Protein AF-A0A349AXK5-F1 (afdb_monomer)

Structure (mmCIF, N/CA/C/O backbone):
data_AF-A0A349AXK5-F1
#
_entry.id   AF-A0A349AXK5-F1
#
loop_
_atom_site.group_PDB
_atom_site.id
_atom_site.type_symbol
_atom_site.label_atom_id
_atom_site.label_alt_id
_atom_site.label_comp_id
_atom_site.label_asym_id
_atom_site.label_entity_id
_atom_site.label_seq_id
_atom_site.pdbx_PDB_ins_code
_atom_site.Cartn_x
_atom_site.Cartn_y
_atom_site.Cartn_z
_atom_site.occupancy
_atom_site.B_iso_or_equiv
_atom_site.auth_seq_id
_atom_site.auth_comp_id
_atom_site.auth_asym_id
_atom_site.auth_atom_id
_atom_site.pdbx_PDB_model_num
ATOM 1 N N . MET A 1 1 ? 38.525 -10.096 -34.500 1.00 36.25 1 MET A N 1
ATOM 2 C CA . MET A 1 1 ? 39.051 -8.732 -34.732 1.00 36.25 1 MET A CA 1
ATOM 3 C C . MET A 1 1 ? 37.969 -7.744 -34.327 1.00 36.25 1 MET A C 1
ATOM 5 O O . MET A 1 1 ? 36.835 -7.981 -34.727 1.00 36.25 1 MET A O 1
ATOM 9 N N . PRO A 1 2 ? 38.257 -6.697 -33.537 1.00 45.56 2 PRO A N 1
ATOM 10 C CA . PRO A 1 2 ? 37.283 -5.644 -33.272 1.00 45.56 2 PRO A CA 1
ATOM 11 C C . PRO A 1 2 ? 36.997 -4.907 -34.585 1.00 45.56 2 PRO A C 1
ATOM 13 O O . PRO A 1 2 ? 37.889 -4.293 -35.168 1.00 45.56 2 PRO A O 1
ATOM 16 N N . THR A 1 3 ? 35.776 -5.008 -35.096 1.00 51.16 3 THR A N 1
ATOM 17 C CA . THR A 1 3 ? 35.315 -4.184 -36.216 1.00 51.16 3 THR A CA 1
ATOM 18 C C . THR A 1 3 ? 35.180 -2.746 -35.730 1.00 51.16 3 THR A C 1
ATOM 20 O O . THR A 1 3 ? 34.300 -2.446 -34.927 1.00 51.16 3 THR A O 1
ATOM 23 N N . HIS A 1 4 ? 36.056 -1.854 -36.198 1.00 53.59 4 HIS A N 1
ATOM 24 C CA . HIS A 1 4 ? 35.911 -0.418 -35.972 1.00 53.59 4 HIS A CA 1
ATOM 25 C C . HIS A 1 4 ? 34.653 0.076 -36.692 1.00 53.59 4 HIS A C 1
ATOM 27 O O . HIS A 1 4 ? 34.613 0.147 -37.919 1.00 53.59 4 HIS A O 1
ATOM 33 N N . VAL A 1 5 ? 33.615 0.404 -35.924 1.00 65.75 5 VAL A N 1
ATOM 34 C CA . VAL A 1 5 ? 32.389 1.010 -36.446 1.00 65.75 5 VAL A CA 1
ATOM 35 C C . VAL A 1 5 ? 32.515 2.523 -36.304 1.00 65.75 5 VAL A C 1
ATOM 37 O O . VAL A 1 5 ? 32.637 3.037 -35.193 1.00 65.75 5 VAL A O 1
ATOM 40 N N . SER A 1 6 ? 32.506 3.250 -37.422 1.00 73.56 6 SER A N 1
ATOM 41 C CA . SER A 1 6 ? 32.445 4.711 -37.392 1.00 73.56 6 SER A CA 1
ATOM 42 C C . SER A 1 6 ? 31.050 5.168 -36.955 1.00 73.56 6 SER A C 1
ATOM 44 O O . SER A 1 6 ? 30.033 4.699 -37.473 1.00 73.56 6 SER A O 1
ATOM 46 N N . ILE A 1 7 ? 30.996 6.081 -35.981 1.00 76.12 7 ILE A N 1
ATOM 47 C CA . ILE A 1 7 ? 29.738 6.636 -35.467 1.00 76.12 7 ILE A CA 1
ATOM 48 C C . ILE A 1 7 ? 29.190 7.632 -36.495 1.00 76.12 7 ILE A C 1
ATOM 50 O O . ILE A 1 7 ? 29.733 8.724 -36.695 1.00 76.12 7 ILE A O 1
ATOM 54 N N . GLN A 1 8 ? 28.108 7.247 -37.166 1.00 78.25 8 GLN A N 1
ATOM 55 C CA . GLN A 1 8 ? 27.435 8.074 -38.162 1.00 78.25 8 GLN A CA 1
ATOM 56 C C . GLN A 1 8 ? 26.359 8.962 -37.514 1.00 78.25 8 GLN A C 1
ATOM 58 O O . GLN A 1 8 ? 25.739 8.562 -36.524 1.00 78.25 8 GLN A O 1
ATOM 63 N N . PRO A 1 9 ? 26.109 10.168 -38.061 1.00 71.94 9 PRO A N 1
ATOM 64 C CA . PRO A 1 9 ? 24.951 10.973 -37.678 1.00 71.94 9 PRO A CA 1
ATOM 65 C C . PRO A 1 9 ? 23.639 10.194 -37.872 1.00 71.94 9 PRO A C 1
ATOM 67 O O . PRO A 1 9 ? 23.511 9.425 -38.821 1.00 71.94 9 PRO A O 1
ATOM 70 N N . GLY A 1 10 ? 22.655 10.407 -36.994 1.00 75.94 10 GLY A N 1
ATOM 71 C CA . GLY A 1 10 ? 21.320 9.810 -37.141 1.00 75.94 10 GLY A CA 1
ATOM 72 C C . GLY A 1 10 ? 21.185 8.335 -36.733 1.00 75.94 10 GLY A C 1
ATOM 73 O O . GLY A 1 10 ? 20.114 7.766 -36.924 1.00 75.94 10 GLY A O 1
ATOM 74 N N . ARG A 1 11 ? 22.219 7.709 -36.149 1.00 82.81 11 ARG A N 1
ATOM 75 C CA . ARG A 1 11 ? 22.163 6.318 -35.668 1.00 82.81 11 ARG A CA 1
ATOM 76 C C . ARG A 1 11 ? 22.589 6.193 -34.204 1.00 82.81 11 ARG A C 1
ATOM 78 O O . ARG A 1 11 ? 23.523 6.858 -33.763 1.00 82.81 11 ARG A O 1
ATOM 85 N N . LEU A 1 12 ? 21.898 5.318 -33.472 1.00 85.12 12 LEU A N 1
ATOM 86 C CA . LEU A 1 12 ? 22.282 4.866 -32.135 1.00 85.12 12 LEU A CA 1
ATOM 87 C C . LEU A 1 12 ? 23.157 3.622 -32.236 1.00 85.12 12 LEU A C 1
ATOM 89 O O . LEU A 1 12 ? 22.823 2.677 -32.956 1.00 85.12 12 LEU A O 1
ATOM 93 N N . TYR A 1 13 ? 24.247 3.613 -31.480 1.00 87.56 13 TYR A N 1
ATOM 94 C CA . TYR A 1 13 ? 25.173 2.491 -31.409 1.00 87.56 13 TYR A CA 1
ATOM 95 C C . TYR A 1 13 ? 25.147 1.902 -29.997 1.00 87.56 13 TYR A C 1
ATOM 97 O O . TYR A 1 13 ? 25.678 2.542 -29.085 1.00 87.56 13 TYR A O 1
ATOM 105 N N . PRO A 1 14 ? 24.531 0.722 -29.785 1.00 88.31 14 PRO A N 1
ATOM 106 C CA . PRO A 1 14 ? 24.549 0.077 -28.478 1.00 88.31 14 PRO A CA 1
ATOM 107 C C . PRO A 1 14 ? 25.989 -0.258 -28.095 1.00 88.31 14 PRO A C 1
ATOM 109 O O . PRO A 1 14 ? 26.762 -0.767 -28.910 1.00 88.31 14 PRO A O 1
ATOM 112 N N . GLN A 1 15 ? 26.360 0.062 -26.862 1.00 88.81 15 GLN A N 1
ATOM 113 C CA . GLN A 1 15 ? 27.626 -0.374 -26.294 1.00 88.81 15 GLN A CA 1
ATOM 114 C C . GLN A 1 15 ? 27.539 -1.855 -25.902 1.00 88.81 15 GLN A C 1
ATOM 116 O O . GLN A 1 15 ? 26.490 -2.303 -25.445 1.00 88.81 15 GLN A O 1
ATOM 121 N N . PRO A 1 16 ? 28.626 -2.628 -26.066 1.00 77.56 16 PRO A N 1
ATOM 122 C CA . PRO A 1 16 ? 28.610 -4.076 -25.849 1.00 77.56 16 PRO A CA 1
ATOM 123 C C . PRO A 1 16 ? 28.378 -4.484 -24.385 1.00 77.56 16 PRO A C 1
ATOM 125 O O . PRO A 1 16 ? 28.031 -5.629 -24.123 1.00 77.56 16 PRO A O 1
ATOM 128 N N . GLY A 1 17 ? 28.579 -3.570 -23.432 1.00 79.62 17 GLY A N 1
ATOM 129 C CA . GLY A 1 17 ? 28.236 -3.792 -22.033 1.00 79.62 17 GLY A CA 1
ATOM 130 C C . GLY A 1 17 ? 26.813 -3.330 -21.737 1.00 79.62 17 GLY A C 1
ATOM 131 O O . GLY A 1 17 ? 26.525 -2.137 -21.840 1.00 79.62 17 GLY A O 1
ATOM 132 N N . TYR A 1 18 ? 25.959 -4.257 -21.315 1.00 86.62 18 TYR A N 1
ATOM 133 C CA . TYR A 1 18 ? 24.711 -3.951 -20.623 1.00 86.62 18 TYR A CA 1
ATOM 134 C C . TYR A 1 18 ? 24.580 -4.828 -19.383 1.00 86.62 18 TYR A C 1
ATOM 136 O O . TYR A 1 18 ? 25.172 -5.906 -19.301 1.00 86.62 18 TYR A O 1
ATOM 144 N N . SER A 1 19 ? 23.846 -4.340 -18.392 1.00 92.06 19 SER A N 1
ATOM 145 C CA . SER A 1 19 ? 23.541 -5.093 -17.179 1.00 92.06 19 SER A CA 1
ATOM 146 C C . SER A 1 19 ? 22.069 -5.464 -17.160 1.00 92.06 19 SER A C 1
ATOM 148 O O . SER A 1 19 ? 21.225 -4.690 -17.610 1.00 92.06 19 SER A O 1
ATOM 150 N N . VAL A 1 20 ? 21.771 -6.640 -16.615 1.00 94.56 20 VAL A N 1
ATOM 151 C CA . VAL A 1 20 ? 20.410 -7.095 -16.321 1.00 94.56 20 VAL A CA 1
ATOM 152 C C . VAL A 1 20 ? 20.371 -7.551 -14.876 1.00 94.56 20 VAL A C 1
ATOM 154 O O . VAL A 1 20 ? 21.297 -8.214 -14.404 1.00 94.56 20 VAL A O 1
ATOM 157 N N . GLN A 1 21 ? 19.316 -7.175 -14.169 1.00 95.25 21 GLN A N 1
ATOM 158 C CA . GLN A 1 21 ? 19.073 -7.560 -12.789 1.00 95.25 21 GLN A CA 1
ATOM 159 C C . GLN A 1 21 ? 17.616 -7.987 -12.639 1.00 95.25 21 GLN A C 1
ATOM 161 O O . GLN A 1 21 ? 16.727 -7.441 -13.291 1.00 95.25 21 GLN A O 1
ATOM 166 N N . VAL A 1 22 ? 17.389 -8.960 -11.761 1.00 94.88 22 VAL A N 1
ATOM 167 C CA . VAL A 1 22 ? 16.053 -9.375 -11.334 1.00 94.88 22 VAL A CA 1
ATOM 168 C C . VAL A 1 22 ? 15.999 -9.211 -9.825 1.00 94.88 22 VAL A C 1
ATOM 170 O O . VAL A 1 22 ? 16.882 -9.712 -9.125 1.00 94.88 22 VAL A O 1
ATOM 173 N N . ASP A 1 23 ? 15.020 -8.462 -9.323 1.00 93.88 23 ASP A N 1
ATOM 174 C CA . ASP A 1 23 ? 14.836 -8.305 -7.883 1.00 93.88 23 ASP A CA 1
ATOM 175 C C . ASP A 1 23 ? 14.062 -9.482 -7.266 1.00 93.88 23 ASP A C 1
ATOM 177 O O . ASP A 1 23 ? 13.563 -10.375 -7.954 1.00 93.88 23 ASP A O 1
ATOM 181 N N . LYS A 1 24 ? 13.964 -9.482 -5.934 1.00 92.31 24 LYS A N 1
ATOM 182 C CA . LYS A 1 24 ? 13.265 -10.525 -5.168 1.00 92.31 24 LYS A CA 1
ATOM 183 C C . LYS A 1 24 ? 11.767 -10.643 -5.487 1.00 92.31 24 LYS A C 1
ATOM 185 O O . LYS A 1 24 ? 11.194 -11.682 -5.200 1.00 92.31 24 LYS A O 1
ATOM 190 N N . GLU A 1 25 ? 11.149 -9.602 -6.048 1.00 92.69 25 GLU A N 1
ATOM 191 C CA . GLU A 1 25 ? 9.728 -9.576 -6.423 1.00 92.69 25 GLU A CA 1
ATOM 192 C C . GLU A 1 25 ? 9.521 -9.984 -7.892 1.00 92.69 25 GLU A C 1
ATOM 194 O O . GLU A 1 25 ? 8.389 -10.084 -8.360 1.00 92.69 25 GLU A O 1
ATOM 199 N N . GLY A 1 26 ? 10.603 -10.248 -8.636 1.00 91.75 26 GLY A N 1
ATOM 200 C CA . GLY A 1 26 ? 10.562 -10.613 -10.050 1.00 91.75 26 GLY A CA 1
ATOM 201 C C . GLY A 1 26 ? 10.562 -9.426 -11.014 1.00 91.75 26 GLY A C 1
ATOM 202 O O . GLY A 1 26 ? 10.299 -9.616 -12.204 1.00 91.75 26 GLY A O 1
ATOM 203 N N . LYS A 1 27 ? 10.866 -8.207 -10.551 1.00 95.62 27 LYS A N 1
ATOM 204 C CA . LYS A 1 27 ? 11.070 -7.061 -11.441 1.00 95.62 27 LYS A CA 1
ATOM 205 C C . LYS A 1 27 ? 12.391 -7.213 -12.176 1.00 95.62 27 LYS A C 1
ATOM 207 O O . LYS A 1 27 ? 13.445 -7.339 -11.556 1.00 95.62 27 LYS A O 1
ATOM 212 N N . TRP A 1 28 ? 12.335 -7.101 -13.493 1.00 96.50 28 TRP A N 1
ATOM 213 C CA . TRP A 1 28 ? 13.507 -7.038 -14.348 1.00 96.50 28 TRP A CA 1
ATOM 214 C C . TRP A 1 28 ? 13.901 -5.589 -14.581 1.00 96.50 28 TRP A C 1
ATOM 216 O O . TRP A 1 28 ? 13.073 -4.771 -14.992 1.00 96.50 28 TRP A O 1
ATOM 226 N N . THR A 1 29 ? 15.174 -5.281 -14.371 1.00 96.88 29 THR A N 1
ATOM 227 C CA . THR A 1 29 ? 15.781 -4.015 -14.770 1.00 96.88 29 THR A CA 1
ATOM 228 C C . THR A 1 29 ? 16.972 -4.274 -15.679 1.00 96.88 29 THR A C 1
ATOM 230 O O . THR A 1 29 ? 17.696 -5.255 -15.518 1.00 96.88 29 THR A O 1
ATOM 233 N N . ALA A 1 30 ? 17.173 -3.403 -16.664 1.00 96.12 30 ALA A N 1
ATOM 234 C CA . ALA A 1 30 ? 18.362 -3.450 -17.503 1.00 96.12 30 ALA A CA 1
ATOM 235 C C . ALA A 1 30 ? 18.898 -2.046 -17.765 1.00 96.12 30 ALA A C 1
ATOM 237 O O . ALA A 1 30 ? 18.122 -1.104 -17.926 1.00 96.12 30 ALA A O 1
ATOM 238 N N . THR A 1 31 ? 20.216 -1.905 -17.849 1.00 96.00 31 THR A N 1
ATOM 239 C CA . THR A 1 31 ? 20.858 -0.640 -18.216 1.00 96.00 31 THR A CA 1
ATOM 240 C C . THR A 1 31 ? 21.674 -0.846 -19.479 1.00 96.00 31 THR A C 1
ATOM 242 O O . THR A 1 31 ? 22.632 -1.617 -19.490 1.00 96.00 31 THR A O 1
ATOM 245 N N . GLN A 1 32 ? 21.304 -0.123 -20.535 1.00 94.44 32 GLN A N 1
ATOM 246 C CA . GLN A 1 32 ? 22.002 -0.127 -21.818 1.00 94.44 32 GLN A CA 1
ATOM 247 C C . GLN A 1 32 ? 22.469 1.288 -22.142 1.00 94.44 32 GLN A C 1
ATOM 249 O O . GLN A 1 32 ? 21.687 2.242 -22.104 1.00 94.44 32 GLN A O 1
ATOM 254 N N . VAL A 1 33 ? 23.739 1.407 -22.516 1.00 93.44 33 VAL A N 1
ATOM 255 C CA . VAL A 1 33 ? 24.320 2.661 -22.999 1.00 93.44 33 VAL A CA 1
ATOM 256 C C . VAL A 1 33 ? 24.359 2.645 -24.522 1.00 93.44 33 VAL A C 1
ATOM 258 O O . VAL A 1 33 ? 24.734 1.641 -25.133 1.00 93.44 33 VAL A O 1
ATOM 261 N N . PHE A 1 34 ? 23.982 3.760 -25.136 1.00 92.25 34 PHE A N 1
ATOM 262 C CA . PHE A 1 34 ? 24.094 4.001 -26.568 1.00 92.25 34 PHE A CA 1
ATOM 263 C C . PHE A 1 34 ? 25.001 5.198 -26.828 1.00 92.25 34 PHE A C 1
ATOM 265 O O . PHE A 1 34 ? 24.942 6.195 -26.112 1.00 92.25 34 PHE A O 1
ATOM 272 N N . LEU A 1 35 ? 25.793 5.129 -27.894 1.00 91.25 35 LEU A N 1
ATOM 273 C CA . LEU A 1 35 ? 26.547 6.266 -28.411 1.00 91.25 35 LEU A CA 1
ATOM 274 C C . LEU A 1 35 ? 25.867 6.838 -29.650 1.00 91.25 35 LEU A C 1
ATOM 276 O O . LEU A 1 35 ? 25.371 6.102 -30.506 1.00 91.25 35 LEU A O 1
ATOM 280 N N . CYS A 1 36 ? 25.882 8.159 -29.762 1.00 90.56 36 CYS A N 1
ATOM 281 C CA . CYS A 1 36 ? 25.492 8.876 -30.969 1.00 90.56 36 CYS A CA 1
ATOM 282 C C . CYS A 1 36 ? 26.236 10.213 -31.060 1.00 90.56 36 CYS A C 1
ATOM 284 O O . CYS A 1 36 ? 26.983 10.593 -30.157 1.00 90.56 36 CYS A O 1
ATOM 286 N N . ARG A 1 37 ? 26.033 10.9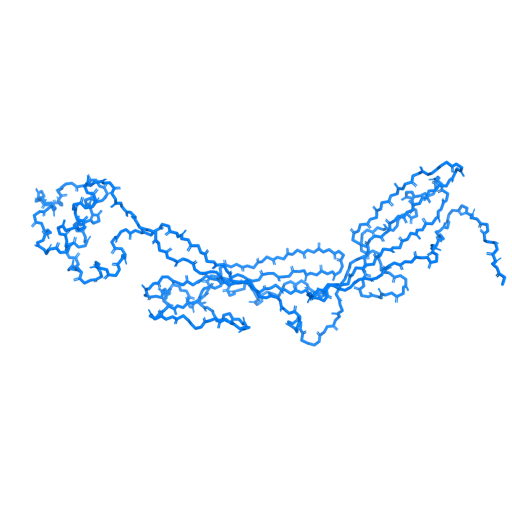46 -32.158 1.00 89.19 37 ARG A N 1
ATOM 287 C CA . ARG A 1 37 ? 26.514 12.327 -32.257 1.00 89.19 37 ARG A CA 1
ATOM 288 C C . ARG A 1 37 ? 25.680 13.271 -31.403 1.00 89.19 37 ARG A C 1
ATOM 290 O O . ARG A 1 37 ? 24.454 13.156 -31.365 1.00 89.19 37 ARG A O 1
ATOM 297 N N . ARG A 1 38 ? 26.341 14.276 -30.826 1.00 88.31 38 ARG A N 1
ATOM 298 C CA . ARG A 1 38 ? 25.742 15.307 -29.967 1.00 88.31 38 ARG A CA 1
ATOM 299 C C . ARG A 1 38 ? 24.484 15.931 -30.576 1.00 88.31 38 ARG A C 1
ATOM 301 O O . ARG A 1 38 ? 23.446 15.970 -29.922 1.00 88.31 38 ARG A O 1
ATOM 308 N N . ASN A 1 39 ? 24.549 16.340 -31.842 1.00 87.38 39 ASN A N 1
ATOM 309 C CA . ASN A 1 39 ? 23.440 17.024 -32.524 1.00 87.38 39 ASN A CA 1
ATOM 310 C C . ASN A 1 39 ? 22.217 16.128 -32.786 1.00 87.38 39 ASN A C 1
ATOM 312 O O . ASN A 1 39 ? 21.128 16.638 -33.029 1.00 87.38 39 ASN A O 1
ATOM 316 N N . SER A 1 40 ? 22.377 14.803 -32.735 1.00 87.94 40 SER A N 1
ATOM 317 C CA . SER A 1 40 ? 21.286 13.844 -32.943 1.00 87.94 40 SER A CA 1
ATOM 318 C C . SER A 1 40 ? 20.735 13.277 -31.632 1.00 87.94 40 SER A C 1
ATOM 320 O O . SER A 1 40 ? 19.721 12.584 -31.658 1.00 87.94 40 SER A O 1
ATOM 322 N N . ALA A 1 41 ? 21.368 13.563 -30.490 1.00 87.50 41 ALA A N 1
ATOM 323 C CA . ALA A 1 41 ? 21.107 12.855 -29.241 1.00 87.50 41 ALA A CA 1
ATOM 324 C C . ALA A 1 41 ? 19.654 12.983 -28.765 1.00 87.50 41 ALA A C 1
ATOM 326 O O . ALA A 1 41 ? 19.012 11.979 -28.483 1.00 87.50 41 ALA A O 1
ATOM 327 N N . VAL A 1 42 ? 19.095 14.196 -28.759 1.00 88.00 42 VAL A N 1
ATOM 328 C CA . VAL A 1 42 ? 17.712 14.443 -28.303 1.00 88.00 42 VAL A CA 1
ATOM 329 C C . VAL A 1 42 ? 16.669 13.802 -29.228 1.00 88.00 42 VAL A C 1
ATOM 331 O O . VAL A 1 42 ? 15.612 13.373 -28.765 1.00 88.00 42 VAL A O 1
ATOM 334 N N . GLN A 1 43 ? 16.956 13.731 -30.530 1.00 89.50 43 GLN A N 1
ATOM 335 C CA . GLN A 1 43 ? 16.060 13.124 -31.517 1.00 89.50 43 GLN A CA 1
ATOM 336 C C . GLN A 1 43 ? 16.086 11.596 -31.436 1.00 89.50 43 GLN A C 1
ATOM 338 O O . GLN A 1 43 ? 15.047 10.956 -31.572 1.00 89.50 43 GLN A O 1
ATOM 343 N N . LEU A 1 44 ? 17.272 11.026 -31.225 1.00 90.44 44 LEU A N 1
ATOM 344 C CA . LEU A 1 44 ? 17.488 9.584 -31.190 1.00 90.44 44 LEU A CA 1
ATOM 345 C C . LEU A 1 44 ? 17.218 8.961 -29.820 1.00 90.44 44 LEU A C 1
ATOM 347 O O . LEU A 1 44 ? 17.094 7.746 -29.733 1.00 90.44 44 LEU A O 1
ATOM 351 N N . MET A 1 45 ? 17.137 9.765 -28.761 1.00 92.88 45 MET A N 1
ATOM 352 C CA . MET A 1 45 ? 16.891 9.309 -27.397 1.00 92.88 45 MET A CA 1
ATOM 353 C C . MET A 1 45 ? 15.623 8.444 -27.313 1.00 92.88 45 MET A C 1
ATOM 355 O O . MET A 1 45 ? 14.525 8.961 -27.558 1.00 92.88 45 MET A O 1
ATOM 359 N N . PRO A 1 46 ? 15.748 7.153 -26.936 1.00 94.00 46 PRO A N 1
ATOM 360 C CA . PRO A 1 46 ? 14.596 6.300 -26.694 1.00 94.00 46 PRO A CA 1
ATOM 361 C C . PRO A 1 46 ? 13.664 6.950 -25.674 1.00 94.00 46 PRO A C 1
ATOM 363 O O . PRO A 1 46 ? 14.101 7.487 -24.656 1.00 94.00 46 PRO A O 1
ATOM 366 N N . ARG A 1 47 ? 12.367 6.954 -25.973 1.00 94.06 47 ARG A N 1
ATOM 367 C CA . ARG A 1 47 ? 11.359 7.540 -25.084 1.00 94.06 47 ARG A CA 1
ATOM 368 C C . ARG A 1 47 ? 10.884 6.499 -24.073 1.00 94.06 47 ARG A C 1
ATOM 370 O O . ARG A 1 47 ? 10.911 5.308 -24.404 1.00 94.06 47 ARG A O 1
ATOM 377 N N . PRO A 1 48 ? 10.409 6.918 -22.885 1.00 94.88 48 PRO A N 1
ATOM 378 C CA . PRO A 1 48 ? 9.722 6.013 -21.974 1.00 94.88 48 PRO A CA 1
ATOM 379 C C . PRO A 1 48 ? 8.658 5.185 -22.710 1.00 94.88 48 PRO A C 1
ATOM 381 O O . PRO A 1 48 ? 7.910 5.719 -23.528 1.00 94.88 48 PRO A O 1
ATOM 384 N N . GLY A 1 49 ? 8.652 3.873 -22.476 1.00 93.12 49 GLY A N 1
ATOM 385 C CA . GLY A 1 49 ? 7.809 2.905 -23.186 1.00 93.12 49 GLY A CA 1
ATOM 386 C C . GLY A 1 49 ? 8.454 2.227 -24.404 1.00 93.12 49 GLY A C 1
ATOM 387 O O . GLY A 1 49 ? 7.918 1.226 -24.881 1.00 93.12 49 GLY A O 1
ATOM 388 N N . THR A 1 50 ? 9.617 2.688 -24.882 1.00 95.44 50 THR A N 1
ATOM 389 C CA . THR A 1 50 ? 10.353 2.006 -25.968 1.00 95.44 50 THR A CA 1
ATOM 390 C C . THR A 1 50 ? 10.801 0.613 -25.512 1.00 95.44 50 THR A C 1
ATOM 392 O O . THR A 1 50 ? 11.398 0.477 -24.447 1.00 95.44 50 THR A O 1
ATOM 395 N N . ILE A 1 51 ? 10.513 -0.426 -26.297 1.00 95.19 51 ILE A N 1
ATOM 396 C CA . ILE A 1 51 ? 10.813 -1.827 -25.949 1.00 95.19 51 ILE A CA 1
ATOM 397 C C . ILE A 1 51 ? 12.320 -2.098 -26.057 1.00 95.19 51 ILE A C 1
ATOM 399 O O . ILE A 1 51 ? 12.980 -1.576 -26.958 1.00 95.19 51 ILE A O 1
ATOM 403 N N . HIS A 1 52 ? 12.868 -2.916 -25.151 1.00 93.38 52 HIS A N 1
ATOM 404 C CA . HIS A 1 52 ? 14.270 -3.329 -25.235 1.00 93.38 52 HIS A CA 1
ATOM 405 C C . HIS A 1 52 ? 14.525 -4.199 -26.480 1.00 93.38 52 HIS A C 1
ATOM 407 O O . HIS A 1 52 ? 13.739 -5.113 -26.736 1.00 93.38 52 HIS A O 1
ATOM 413 N N . PRO A 1 53 ? 15.628 -3.987 -27.226 1.00 88.94 53 PRO A N 1
ATOM 414 C CA . PRO A 1 53 ? 15.897 -4.707 -28.475 1.00 88.94 53 PRO A CA 1
ATOM 415 C C . PRO A 1 53 ? 15.941 -6.236 -28.343 1.00 88.94 53 PRO A C 1
ATOM 417 O O . PRO A 1 53 ? 15.564 -6.937 -29.277 1.00 88.94 53 PRO A O 1
ATOM 420 N N . GLU A 1 54 ? 16.389 -6.745 -27.191 1.00 89.75 54 GLU A N 1
ATOM 421 C CA . GLU A 1 54 ? 16.559 -8.187 -26.941 1.00 89.75 54 GLU A CA 1
ATOM 422 C C . GLU A 1 54 ? 15.531 -8.768 -25.954 1.00 89.75 54 GLU A C 1
ATOM 424 O O . GLU A 1 54 ? 15.323 -9.975 -25.922 1.00 89.75 54 GLU A O 1
ATOM 429 N N . ILE A 1 55 ? 14.869 -7.927 -25.146 1.00 92.12 55 ILE A N 1
ATOM 430 C CA . ILE A 1 55 ? 14.023 -8.371 -24.024 1.00 92.12 55 ILE A CA 1
ATOM 431 C C . ILE A 1 55 ? 12.638 -7.733 -24.178 1.00 92.12 55 ILE A C 1
ATOM 433 O O . ILE A 1 55 ? 12.370 -6.637 -23.694 1.00 92.12 55 ILE A O 1
ATOM 437 N N . GLY A 1 56 ? 11.732 -8.416 -24.879 1.00 93.62 56 GLY A N 1
ATOM 438 C CA . GLY A 1 56 ? 10.459 -7.827 -25.328 1.00 93.62 56 GLY A CA 1
ATOM 439 C C . GLY A 1 56 ? 9.485 -7.393 -24.218 1.00 93.62 56 GLY A C 1
ATOM 440 O O . GLY A 1 56 ? 8.583 -6.581 -24.461 1.00 93.62 56 GLY A O 1
ATOM 441 N N . PHE A 1 57 ? 9.654 -7.911 -22.998 1.00 94.25 57 PHE A N 1
ATOM 442 C CA . PHE A 1 57 ? 8.783 -7.615 -21.856 1.00 94.25 57 PHE A CA 1
ATOM 443 C C . PHE A 1 57 ? 9.268 -6.449 -20.978 1.00 94.25 57 PHE A C 1
ATOM 445 O O . PHE A 1 57 ? 8.505 -5.988 -20.130 1.00 94.25 57 PHE A O 1
ATOM 452 N N . ILE A 1 58 ? 10.473 -5.909 -21.205 1.00 96.19 58 ILE A N 1
ATOM 453 C CA . ILE A 1 58 ? 10.940 -4.683 -20.539 1.00 96.19 58 ILE A CA 1
ATOM 454 C C . ILE A 1 58 ? 10.885 -3.491 -21.500 1.00 96.19 58 ILE A C 1
ATOM 456 O O . ILE A 1 58 ? 11.025 -3.626 -22.719 1.00 96.19 58 ILE A O 1
ATOM 460 N N . ALA A 1 59 ? 10.671 -2.302 -20.948 1.00 96.81 59 ALA A N 1
ATOM 461 C CA . ALA A 1 59 ? 10.647 -1.061 -21.710 1.00 96.81 59 ALA A CA 1
ATOM 462 C C . ALA A 1 59 ? 11.415 0.036 -20.979 1.00 96.81 59 ALA A C 1
ATOM 464 O O . ALA A 1 59 ? 11.578 -0.026 -19.762 1.00 96.81 59 ALA A O 1
ATOM 465 N N . VAL A 1 60 ? 11.871 1.042 -21.724 1.00 96.75 60 VAL A N 1
ATOM 466 C CA . VAL A 1 60 ? 12.531 2.226 -21.172 1.00 96.75 60 VAL A CA 1
ATOM 467 C C . VAL A 1 60 ? 11.627 2.841 -20.107 1.00 96.75 60 VAL A C 1
ATOM 469 O O . VAL A 1 60 ? 10.511 3.267 -20.402 1.00 96.75 60 VAL A O 1
ATOM 472 N N . ALA A 1 61 ? 12.117 2.887 -18.876 1.00 95.81 61 ALA A N 1
ATOM 473 C CA . ALA A 1 61 ? 11.514 3.623 -17.775 1.00 95.81 61 ALA A CA 1
ATOM 474 C C . ALA A 1 61 ? 12.079 5.043 -17.714 1.00 95.81 61 ALA A C 1
ATOM 476 O O . ALA A 1 61 ? 11.347 6.014 -17.539 1.00 95.81 61 ALA A O 1
ATOM 477 N N . GLN A 1 62 ? 13.389 5.160 -17.922 1.00 95.31 62 GLN A N 1
ATOM 478 C CA . GLN A 1 62 ? 14.102 6.423 -17.910 1.00 95.31 62 GLN A CA 1
ATOM 479 C C . GLN A 1 62 ? 15.217 6.391 -18.946 1.00 95.31 62 GLN A C 1
ATOM 481 O O . GLN A 1 62 ? 15.920 5.393 -19.094 1.00 95.31 62 GLN A O 1
ATOM 486 N N . SER A 1 63 ? 15.415 7.517 -19.617 1.00 95.25 63 SER A N 1
ATOM 487 C CA . SER A 1 63 ? 16.596 7.746 -20.435 1.00 95.25 63 SER A CA 1
ATOM 488 C C . SER A 1 63 ? 17.274 9.025 -19.974 1.00 95.25 63 SER A C 1
ATOM 490 O O . SER A 1 63 ? 16.606 10.008 -19.655 1.00 95.25 63 SER A O 1
ATOM 492 N N . THR A 1 64 ? 18.600 9.017 -19.983 1.00 94.38 64 THR A N 1
ATOM 493 C CA . THR A 1 64 ? 19.445 10.160 -19.639 1.00 94.38 64 THR A CA 1
ATOM 494 C C . THR A 1 64 ? 20.470 10.347 -20.744 1.00 94.38 64 THR A C 1
ATOM 496 O O . THR A 1 64 ? 20.989 9.366 -21.269 1.00 94.38 64 THR A O 1
ATOM 499 N N . VAL A 1 65 ? 20.760 11.596 -21.104 1.00 93.94 65 VAL A N 1
ATOM 500 C CA . VAL A 1 65 ? 21.798 11.935 -22.082 1.00 93.94 65 VAL A CA 1
ATOM 501 C C . VAL A 1 65 ? 22.926 12.697 -21.400 1.00 93.94 65 VAL A C 1
ATOM 503 O O . VAL A 1 65 ? 22.684 13.689 -20.718 1.00 93.94 65 VAL A O 1
ATOM 506 N N . ASN A 1 66 ? 24.156 12.247 -21.621 1.00 92.12 66 ASN A N 1
ATOM 507 C CA . ASN A 1 66 ? 25.376 12.913 -21.198 1.00 92.12 66 ASN A CA 1
ATOM 508 C C . ASN A 1 66 ? 26.149 13.357 -22.440 1.00 92.12 66 ASN A C 1
ATOM 510 O O . ASN A 1 66 ? 26.425 12.562 -23.338 1.00 92.12 66 ASN A O 1
ATOM 514 N N . PHE A 1 67 ? 26.502 14.637 -22.504 1.00 90.56 67 PHE A N 1
ATOM 515 C CA . PHE A 1 67 ? 27.288 15.179 -23.607 1.00 90.56 67 PHE A CA 1
ATOM 516 C C . PHE A 1 67 ? 28.771 15.117 -23.258 1.00 90.56 67 PHE A C 1
ATOM 518 O O . PHE A 1 67 ? 29.218 15.801 -22.340 1.00 90.56 67 PHE A O 1
ATOM 525 N N . THR A 1 68 ? 29.530 14.323 -24.004 1.00 85.56 68 THR A N 1
ATOM 526 C CA . THR A 1 68 ? 30.973 14.158 -23.808 1.00 85.56 68 THR A CA 1
ATOM 527 C C . THR A 1 68 ? 31.762 15.082 -24.738 1.00 85.56 68 THR A C 1
ATOM 529 O O . THR A 1 68 ? 31.210 15.700 -25.661 1.00 85.56 68 THR A O 1
ATOM 532 N N . GLU A 1 69 ? 33.054 15.259 -24.462 1.00 78.19 69 GLU A N 1
ATOM 533 C CA . GLU A 1 69 ? 33.961 15.987 -25.354 1.00 78.19 69 GLU A CA 1
ATOM 534 C C . GLU A 1 69 ? 34.131 15.227 -26.685 1.00 78.19 69 GLU A C 1
ATOM 536 O O . GLU A 1 69 ? 34.154 13.999 -26.707 1.00 78.19 6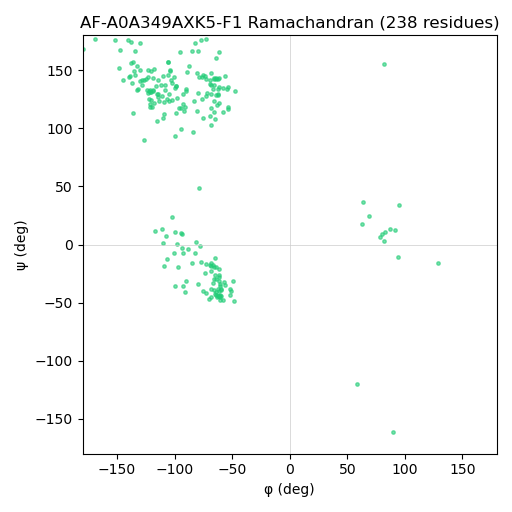9 GLU A O 1
ATOM 541 N N . GLY A 1 70 ? 34.229 15.950 -27.809 1.00 77.81 70 GLY A N 1
ATOM 542 C CA . GLY A 1 70 ? 34.451 15.343 -29.133 1.00 77.81 70 GLY A CA 1
ATOM 543 C C . GLY A 1 70 ? 33.206 15.065 -29.996 1.00 77.81 70 GLY A C 1
ATOM 544 O O . GLY A 1 70 ? 33.205 14.101 -30.751 1.00 77.81 70 GLY A O 1
ATOM 545 N N . ASP A 1 71 ? 32.161 15.905 -29.930 1.00 86.06 71 ASP A N 1
ATOM 546 C CA . ASP A 1 71 ? 30.918 15.801 -30.745 1.00 86.06 71 ASP A CA 1
ATOM 547 C C . ASP A 1 71 ? 30.089 14.515 -30.509 1.00 86.06 71 ASP A C 1
ATOM 549 O O . ASP A 1 71 ? 29.203 14.163 -31.293 1.00 86.06 71 ASP A O 1
ATOM 553 N N . LEU A 1 72 ? 30.327 13.824 -29.392 1.00 88.56 72 LEU A N 1
ATOM 554 C CA . LEU A 1 72 ? 29.600 12.621 -28.996 1.00 88.56 72 LEU A CA 1
ATOM 555 C C . LEU A 1 72 ? 28.624 12.889 -27.844 1.00 88.56 72 LEU A C 1
ATOM 557 O O . LEU A 1 72 ? 28.731 13.865 -27.094 1.00 88.56 72 LEU A O 1
ATOM 561 N N . ALA A 1 73 ? 27.626 12.018 -27.750 1.00 90.88 73 ALA A N 1
ATOM 562 C CA . ALA A 1 73 ? 26.697 11.941 -26.639 1.00 90.88 73 ALA A CA 1
ATOM 563 C C . ALA A 1 73 ? 26.462 10.478 -26.258 1.00 90.88 73 ALA A C 1
ATOM 565 O O . ALA A 1 73 ? 26.299 9.612 -27.125 1.00 90.88 73 ALA A O 1
ATOM 566 N N . GLU A 1 74 ? 26.409 10.237 -24.955 1.00 92.75 74 GLU A N 1
ATOM 567 C CA . GLU A 1 74 ? 26.083 8.952 -24.353 1.00 92.75 74 GLU A CA 1
ATOM 568 C C . GLU A 1 74 ? 24.640 8.994 -23.869 1.00 92.75 74 GLU A C 1
ATOM 570 O O . GLU A 1 74 ? 24.255 9.875 -23.102 1.00 92.75 74 GLU A O 1
ATOM 575 N N . ILE A 1 75 ? 23.826 8.055 -24.330 1.00 93.88 75 ILE A N 1
ATOM 576 C CA . ILE A 1 75 ? 22.441 7.910 -23.900 1.00 93.88 75 ILE A CA 1
ATOM 577 C C . ILE A 1 75 ? 22.355 6.649 -23.055 1.00 93.88 75 ILE A C 1
ATOM 579 O O . ILE A 1 75 ? 22.482 5.539 -23.568 1.00 93.88 75 ILE A O 1
ATOM 583 N N . THR A 1 76 ? 22.099 6.821 -21.767 1.00 94.56 76 THR A N 1
ATOM 584 C CA . THR A 1 76 ? 21.851 5.721 -20.838 1.00 94.56 76 THR A CA 1
ATOM 585 C C . THR A 1 76 ? 20.356 5.478 -20.766 1.00 94.56 76 THR A C 1
ATOM 587 O O . THR A 1 76 ? 19.596 6.377 -20.412 1.00 94.56 76 THR A O 1
ATOM 590 N N . CYS A 1 77 ? 19.926 4.269 -21.105 1.00 95.44 77 CYS A N 1
ATOM 591 C CA . CYS A 1 77 ? 18.541 3.839 -20.976 1.00 95.44 77 CYS A CA 1
ATOM 592 C C . CYS A 1 77 ? 18.428 2.826 -19.841 1.00 95.44 77 CYS A C 1
ATOM 594 O O . CYS A 1 77 ? 19.067 1.774 -19.879 1.00 95.44 77 CYS A O 1
ATOM 596 N N . ASN A 1 78 ? 17.584 3.149 -18.867 1.00 96.56 78 ASN A N 1
ATOM 597 C CA . ASN A 1 78 ? 17.155 2.252 -17.810 1.00 96.56 78 ASN A CA 1
ATOM 598 C C . ASN A 1 78 ? 15.816 1.649 -18.223 1.00 96.56 78 ASN A C 1
ATOM 600 O O . ASN A 1 78 ? 14.827 2.363 -18.414 1.00 96.56 78 ASN A O 1
ATOM 604 N N . TYR A 1 79 ? 15.802 0.337 -18.387 1.00 97.31 79 TYR A N 1
ATOM 605 C CA . TYR A 1 79 ? 14.632 -0.449 -18.727 1.00 97.31 79 TYR A CA 1
ATOM 606 C C . TYR A 1 79 ? 14.082 -1.099 -17.471 1.00 97.31 79 TYR A C 1
ATOM 608 O O . TYR A 1 79 ? 14.848 -1.544 -16.617 1.00 97.31 79 TYR A O 1
ATOM 616 N N . ALA A 1 80 ? 12.762 -1.199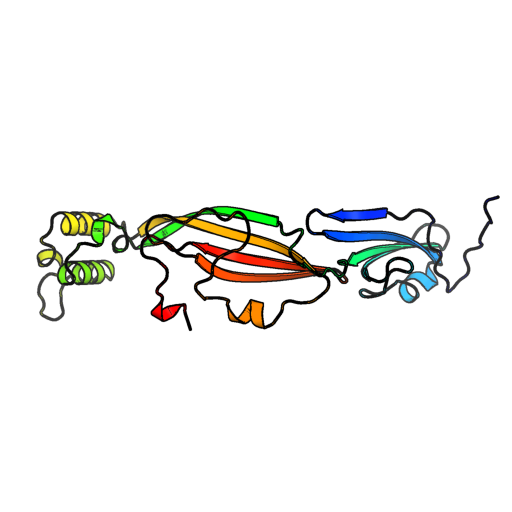 -17.401 1.00 97.50 80 ALA A N 1
ATOM 617 C CA . ALA A 1 80 ? 12.069 -1.943 -16.369 1.00 97.50 80 ALA A CA 1
ATOM 618 C C . ALA A 1 80 ? 10.889 -2.714 -16.969 1.00 97.50 80 ALA A C 1
ATOM 620 O O . ALA A 1 80 ? 10.214 -2.253 -17.901 1.00 97.50 80 ALA A O 1
ATOM 621 N N . GLY A 1 81 ? 10.645 -3.905 -16.441 1.00 96.94 81 GLY A N 1
ATOM 622 C CA . GLY A 1 81 ? 9.507 -4.732 -16.810 1.00 96.94 81 GLY A CA 1
ATOM 623 C C . GLY A 1 81 ? 9.327 -5.910 -15.870 1.00 96.94 81 GLY A C 1
ATOM 624 O O . GLY A 1 81 ? 10.117 -6.126 -14.954 1.00 96.94 81 GLY A O 1
ATOM 625 N N . ALA A 1 82 ? 8.269 -6.665 -16.114 1.00 96.12 82 ALA A N 1
ATOM 626 C CA . ALA A 1 82 ? 7.988 -7.907 -15.422 1.00 96.12 82 ALA A CA 1
ATOM 627 C C . ALA A 1 82 ? 7.729 -8.986 -16.469 1.00 96.12 82 ALA A C 1
ATOM 629 O O . ALA A 1 82 ? 7.111 -8.721 -17.506 1.00 96.12 82 ALA A O 1
ATOM 630 N N . GLU A 1 83 ? 8.213 -10.190 -16.210 1.00 93.75 83 GLU A N 1
ATOM 631 C CA . GLU A 1 83 ? 7.915 -11.332 -17.063 1.00 93.75 83 GLU A CA 1
ATOM 632 C C . GLU A 1 83 ? 6.430 -11.720 -16.910 1.00 93.75 83 GLU A C 1
ATOM 634 O O . GLU A 1 83 ? 5.905 -11.683 -15.794 1.00 93.75 83 GLU A O 1
ATOM 639 N N . PRO A 1 84 ? 5.710 -12.056 -17.997 1.00 90.69 84 PRO A N 1
ATOM 640 C CA . PRO A 1 84 ? 4.379 -12.642 -17.882 1.00 90.69 84 PRO A CA 1
ATOM 641 C C . PRO A 1 84 ? 4.462 -13.999 -17.173 1.00 90.69 84 PRO A C 1
ATOM 643 O O . PRO A 1 84 ? 5.095 -14.919 -17.682 1.00 90.69 84 PRO A O 1
ATOM 646 N N . LYS A 1 85 ? 3.780 -14.132 -16.035 1.00 88.56 85 LYS A N 1
ATOM 647 C CA . LYS A 1 85 ? 3.683 -15.381 -15.269 1.00 88.56 85 LYS A CA 1
ATOM 648 C C . LYS A 1 85 ? 2.237 -15.857 -15.180 1.00 88.56 85 LYS A C 1
ATOM 650 O O . LYS A 1 85 ? 1.321 -15.036 -15.216 1.00 88.56 85 LYS A O 1
ATOM 655 N N . GLU A 1 86 ? 2.044 -17.173 -15.067 1.00 86.81 86 GLU A N 1
ATOM 656 C CA . GLU A 1 86 ? 0.732 -17.750 -14.738 1.00 86.81 86 GLU A CA 1
ATOM 657 C C . GLU A 1 86 ? 0.356 -17.437 -13.286 1.00 86.81 86 GLU A C 1
ATOM 659 O O . GLU A 1 86 ? -0.741 -16.943 -13.030 1.00 86.81 86 GLU A O 1
ATOM 664 N N . ASP A 1 87 ? 1.295 -17.646 -12.359 1.00 89.62 87 ASP A N 1
ATOM 665 C CA . ASP A 1 87 ? 1.185 -17.195 -10.975 1.00 89.62 87 ASP A CA 1
ATOM 666 C C . ASP A 1 87 ? 1.879 -15.835 -10.803 1.00 89.62 87 ASP A C 1
ATOM 668 O O . ASP A 1 87 ? 3.101 -15.729 -10.685 1.00 89.62 87 ASP A O 1
ATOM 672 N N . GLU A 1 88 ? 1.079 -14.767 -10.816 1.00 87.94 88 GLU A N 1
ATOM 673 C CA . GLU A 1 88 ? 1.556 -13.389 -10.642 1.00 87.94 88 GLU A CA 1
ATOM 674 C C . GLU A 1 88 ? 2.137 -13.134 -9.236 1.00 87.94 88 GLU A C 1
ATOM 676 O O . GLU A 1 88 ? 2.878 -12.166 -9.064 1.00 87.94 88 GLU A O 1
ATOM 681 N N . LYS A 1 89 ? 1.818 -13.978 -8.243 1.00 90.81 89 LYS A N 1
ATOM 682 C CA . LYS A 1 89 ? 2.188 -13.803 -6.829 1.00 90.81 89 LYS A CA 1
ATOM 683 C C . LYS A 1 89 ? 3.273 -14.777 -6.357 1.00 90.81 89 LYS A C 1
ATOM 685 O O . LYS A 1 89 ? 3.628 -14.762 -5.182 1.00 90.81 89 LYS A O 1
ATOM 690 N N . GLU A 1 90 ? 3.869 -15.557 -7.261 1.00 89.62 90 GLU A N 1
ATOM 691 C CA . GLU A 1 90 ? 4.942 -16.519 -6.950 1.00 89.62 90 GLU A CA 1
ATOM 692 C C . GLU A 1 90 ? 6.096 -15.886 -6.145 1.00 89.62 90 GLU A C 1
ATOM 694 O O . GLU A 1 90 ? 6.614 -16.477 -5.200 1.00 89.62 90 GLU A O 1
ATOM 699 N N . ASN A 1 91 ? 6.468 -14.651 -6.496 1.00 92.56 91 ASN A N 1
ATOM 700 C CA . ASN A 1 91 ? 7.541 -13.887 -5.854 1.00 92.56 91 ASN A CA 1
ATOM 701 C C . ASN A 1 91 ? 7.013 -12.815 -4.883 1.00 92.56 91 ASN A C 1
ATOM 703 O O . ASN A 1 91 ? 7.684 -11.807 -4.649 1.00 92.56 91 ASN A O 1
ATOM 707 N N . ALA A 1 92 ? 5.799 -12.982 -4.356 1.00 95.38 92 ALA A N 1
ATOM 708 C CA . ALA A 1 92 ? 5.236 -12.024 -3.418 1.00 95.38 92 ALA A CA 1
ATOM 709 C C . ALA A 1 92 ? 6.098 -11.915 -2.150 1.00 95.38 92 ALA A C 1
ATOM 711 O O . ALA A 1 92 ? 6.544 -12.902 -1.558 1.00 95.38 92 ALA A O 1
ATOM 712 N N . VAL A 1 93 ? 6.330 -10.679 -1.726 1.00 96.00 93 VAL A N 1
ATOM 713 C CA . VAL A 1 93 ? 7.057 -10.325 -0.515 1.00 96.00 93 VAL A CA 1
ATOM 714 C C . VAL A 1 93 ? 6.056 -9.879 0.534 1.00 96.00 93 VAL A C 1
ATOM 716 O O . VAL A 1 93 ? 5.247 -8.983 0.304 1.00 96.00 93 VAL A O 1
ATOM 719 N N . TYR A 1 94 ? 6.172 -10.465 1.719 1.00 96.19 94 TYR A N 1
ATOM 720 C CA . TYR A 1 94 ? 5.275 -10.197 2.832 1.00 96.19 94 TYR A CA 1
ATOM 721 C C . TYR A 1 94 ? 5.977 -9.388 3.918 1.00 96.19 94 TYR A C 1
ATOM 723 O O . TYR A 1 94 ? 7.130 -9.659 4.262 1.00 96.19 94 TYR A O 1
ATOM 731 N N . THR A 1 95 ? 5.285 -8.394 4.470 1.00 95.94 95 THR A N 1
ATOM 732 C CA . THR A 1 95 ? 5.788 -7.567 5.574 1.00 95.94 95 THR A CA 1
ATOM 733 C C . THR A 1 95 ? 4.732 -7.437 6.662 1.00 95.94 95 THR A C 1
ATOM 735 O O . THR A 1 95 ? 3.585 -7.102 6.382 1.00 95.94 95 THR A O 1
ATOM 738 N N . MET A 1 96 ? 5.133 -7.645 7.917 1.00 95.12 96 MET A N 1
ATOM 739 C CA . MET A 1 96 ? 4.281 -7.413 9.083 1.00 95.12 96 MET A CA 1
ATOM 740 C C . MET A 1 96 ? 4.705 -6.133 9.800 1.00 95.12 96 MET A C 1
ATOM 742 O O . MET A 1 96 ? 5.853 -6.006 10.229 1.00 95.12 96 MET A O 1
ATOM 746 N N . GLY A 1 97 ? 3.769 -5.202 9.955 1.00 93.69 97 GLY A N 1
ATOM 747 C CA . GLY A 1 97 ? 3.924 -4.014 10.783 1.00 93.69 97 GLY A CA 1
ATOM 748 C C . GLY A 1 97 ? 3.244 -4.201 12.135 1.00 93.69 97 GLY A C 1
ATOM 749 O O . GLY A 1 97 ? 2.108 -4.664 12.218 1.00 93.69 97 GLY A O 1
ATOM 750 N N . LEU A 1 98 ? 3.939 -3.824 13.206 1.00 92.00 98 LEU A N 1
ATOM 751 C CA . LEU A 1 98 ? 3.393 -3.770 14.559 1.00 92.00 98 LEU A CA 1
ATOM 752 C C . LEU A 1 98 ? 3.542 -2.344 15.070 1.00 92.00 98 LEU A C 1
ATOM 754 O O . LEU A 1 98 ? 4.652 -1.817 15.142 1.00 92.00 98 LEU A O 1
ATOM 758 N N . SER A 1 99 ? 2.429 -1.719 15.424 1.00 91.56 99 SER A N 1
ATOM 759 C CA . SER A 1 99 ? 2.408 -0.373 15.985 1.00 91.56 99 SER A CA 1
ATOM 760 C C . SER A 1 99 ? 1.381 -0.268 17.107 1.00 91.56 99 SER A C 1
ATOM 762 O O . SER A 1 99 ? 0.672 -1.221 17.432 1.00 91.56 99 SER A O 1
ATOM 764 N N . LEU A 1 100 ? 1.341 0.894 17.749 1.00 89.81 100 LEU A N 1
ATOM 765 C CA . LEU A 1 100 ? 0.301 1.254 18.700 1.00 89.81 100 LEU A CA 1
ATOM 766 C C . LEU A 1 100 ? -0.536 2.373 18.084 1.00 89.81 100 LEU A C 1
ATOM 768 O O . LEU A 1 100 ? 0.021 3.298 17.494 1.00 89.81 100 LEU A O 1
ATOM 772 N N . ALA A 1 101 ? -1.852 2.290 18.233 1.00 86.88 101 ALA A N 1
ATOM 773 C CA . ALA A 1 101 ? -2.787 3.339 17.843 1.00 86.88 101 ALA A CA 1
ATOM 774 C C . ALA A 1 101 ? -3.625 3.762 19.049 1.00 86.88 101 ALA A C 1
ATOM 776 O O . ALA A 1 101 ? -3.857 2.962 19.955 1.00 86.88 101 ALA A O 1
ATOM 777 N N . GLU A 1 102 ? -4.043 5.024 19.078 1.00 89.81 102 GLU A N 1
ATOM 778 C CA . GLU A 1 102 ? -4.951 5.506 20.114 1.00 89.81 102 GLU A CA 1
ATOM 779 C C . GLU A 1 102 ? -6.371 5.029 19.834 1.00 89.81 102 GLU A C 1
ATOM 781 O O . GLU A 1 102 ? -6.923 5.291 18.770 1.00 89.81 102 GLU A O 1
ATOM 786 N N . GLU A 1 103 ? -6.960 4.365 20.820 1.00 85.88 103 GLU A N 1
ATOM 787 C CA . GLU A 1 103 ? -8.340 3.898 20.803 1.00 85.88 103 GLU A CA 1
ATOM 788 C C . GLU A 1 103 ? -9.121 4.529 21.963 1.00 85.88 103 GLU A C 1
ATOM 790 O O . GLU A 1 103 ? -8.539 4.784 23.026 1.00 85.88 103 GLU A O 1
ATOM 795 N N . PRO A 1 104 ? -10.439 4.773 21.827 1.00 89.00 104 PRO A N 1
ATOM 796 C CA . PRO A 1 104 ? -11.247 5.348 22.899 1.00 89.00 104 PRO A CA 1
ATOM 797 C C . PRO A 1 104 ? -11.193 4.495 24.167 1.00 89.00 104 PRO A C 1
ATOM 799 O O . PRO A 1 104 ? -11.386 3.280 24.105 1.00 89.00 104 PRO A O 1
ATOM 802 N N . LEU A 1 105 ? -11.013 5.114 25.338 1.00 89.19 105 LEU A N 1
ATOM 803 C CA . LEU A 1 105 ? -10.879 4.406 26.618 1.00 89.19 105 LEU A CA 1
ATOM 804 C C . LEU A 1 105 ? -12.021 3.406 26.851 1.00 89.19 105 LEU A C 1
ATOM 806 O O . LEU A 1 105 ? -11.773 2.274 27.266 1.00 89.19 105 LEU A O 1
ATOM 810 N N . LEU A 1 106 ? -13.259 3.811 26.555 1.00 88.75 106 LEU A N 1
ATOM 811 C CA . LEU A 1 106 ? -14.464 3.009 26.784 1.00 88.75 106 LEU A CA 1
ATOM 812 C C . LEU A 1 106 ? -14.568 1.771 25.875 1.00 88.75 106 LEU A C 1
ATOM 814 O O . LEU A 1 106 ? -15.319 0.857 26.202 1.00 88.75 106 LEU A O 1
ATOM 818 N N . SER A 1 107 ? -13.792 1.695 24.787 1.00 83.38 107 SER A N 1
ATOM 819 C CA . SER A 1 107 ? -13.722 0.502 23.924 1.00 83.38 107 SER A CA 1
ATOM 820 C C . SER A 1 107 ? -12.869 -0.628 24.523 1.00 83.38 107 SER A C 1
ATOM 822 O O . SER A 1 107 ? -12.949 -1.781 24.095 1.00 83.38 107 SER A O 1
ATOM 824 N N . HIS A 1 108 ? -12.059 -0.337 25.547 1.00 85.62 108 HIS A N 1
ATOM 825 C CA . HIS A 1 108 ? -11.150 -1.313 26.138 1.00 85.62 108 HIS A CA 1
ATOM 826 C C . HIS A 1 108 ? -11.907 -2.488 26.792 1.00 85.62 108 HIS A C 1
ATOM 828 O O . HIS A 1 108 ? -12.902 -2.298 27.493 1.00 85.62 108 HIS A O 1
ATOM 834 N N . LYS A 1 109 ? -11.370 -3.718 26.685 1.00 82.50 109 LYS A N 1
ATOM 835 C CA . LYS A 1 109 ? -11.982 -4.965 27.218 1.00 82.50 109 LYS A CA 1
ATOM 836 C C . LYS A 1 109 ? -12.428 -4.866 28.685 1.00 82.50 109 LYS A C 1
ATOM 838 O O . LYS A 1 109 ? -13.396 -5.509 29.076 1.00 82.50 109 LYS A O 1
ATOM 843 N N . ARG A 1 110 ? -11.735 -4.060 29.497 1.00 85.50 110 ARG A N 1
ATOM 844 C CA . ARG A 1 110 ? -12.073 -3.822 30.915 1.00 85.50 110 ARG A CA 1
ATOM 845 C C . ARG A 1 110 ? -13.461 -3.195 31.104 1.00 85.50 110 ARG A C 1
ATOM 847 O O . ARG A 1 110 ? -14.062 -3.414 32.149 1.00 85.50 110 ARG A O 1
ATOM 854 N N . TYR A 1 111 ? -13.961 -2.463 30.111 1.00 87.62 111 TYR A N 1
ATOM 855 C CA . TYR A 1 111 ? -15.213 -1.704 30.164 1.00 87.62 111 TYR A CA 1
ATOM 856 C C . TYR A 1 111 ? -16.328 -2.293 29.285 1.00 87.62 111 TYR A C 1
ATOM 858 O O . TYR A 1 111 ? -17.440 -1.780 29.291 1.00 87.62 111 TYR A O 1
ATOM 866 N N . LYS A 1 112 ? -16.075 -3.413 28.592 1.00 80.56 112 LYS A N 1
ATOM 867 C CA . LYS A 1 112 ? -17.055 -4.071 27.707 1.00 80.56 112 LYS A CA 1
ATOM 868 C C . LYS A 1 112 ? -18.318 -4.557 28.433 1.00 80.56 112 LYS A C 1
ATOM 870 O O . LYS A 1 112 ? -19.374 -4.660 27.826 1.00 80.56 112 LYS A O 1
ATOM 875 N N . GLU A 1 113 ? -18.200 -4.870 29.720 1.00 84.44 113 GLU A N 1
ATOM 876 C CA . GLU A 1 113 ? -19.296 -5.378 30.563 1.00 84.44 113 GLU A CA 1
ATOM 877 C C . GLU A 1 113 ? -20.027 -4.265 31.335 1.00 84.44 113 GLU A C 1
ATOM 879 O O . GLU A 1 113 ? -20.820 -4.561 32.226 1.00 84.44 113 GLU A O 1
ATOM 884 N N . LEU A 1 114 ? -19.746 -2.987 31.049 1.00 88.50 114 LEU A N 1
ATOM 885 C CA . LEU A 1 114 ? -20.499 -1.891 31.655 1.00 88.50 114 LEU A CA 1
ATOM 886 C C . LEU A 1 114 ? -21.952 -1.923 31.178 1.00 88.50 114 LEU A C 1
ATOM 888 O O . LEU A 1 114 ? -22.240 -2.210 30.015 1.00 88.50 114 LEU A O 1
ATOM 892 N N . ALA A 1 115 ? -22.879 -1.598 32.079 1.00 89.62 115 ALA A N 1
ATOM 893 C CA . ALA A 1 115 ? -24.280 -1.481 31.708 1.00 89.62 115 ALA A CA 1
ATOM 894 C C . ALA A 1 115 ? -24.459 -0.332 30.703 1.00 89.62 115 ALA A C 1
ATOM 896 O O . ALA A 1 115 ? -23.834 0.719 30.842 1.00 89.62 115 ALA A O 1
ATOM 897 N N . ALA A 1 116 ? -25.357 -0.496 29.726 1.00 87.56 116 ALA A N 1
ATOM 898 C CA . ALA A 1 116 ? -25.580 0.497 28.668 1.00 87.56 116 ALA A CA 1
ATOM 899 C C . ALA A 1 116 ? -25.843 1.913 29.218 1.00 87.56 116 ALA A C 1
ATOM 901 O O . ALA A 1 116 ? -25.303 2.884 28.702 1.00 87.56 116 ALA A O 1
ATOM 902 N N . LYS A 1 117 ? -26.589 2.012 30.328 1.00 87.31 117 LYS A N 1
ATOM 903 C CA . LYS A 1 117 ? -26.864 3.280 31.024 1.00 87.31 117 LYS A CA 1
ATOM 904 C C . LYS A 1 117 ? -25.601 3.956 31.570 1.00 87.31 117 LYS A C 1
ATOM 906 O O . LYS A 1 117 ? -25.499 5.178 31.526 1.00 87.31 117 LYS A O 1
ATOM 911 N N . GLU A 1 118 ? -24.652 3.178 32.091 1.00 90.50 118 GLU A N 1
ATOM 912 C CA . GLU A 1 118 ? -23.376 3.708 32.588 1.00 90.50 118 GLU A CA 1
ATOM 913 C C . GLU A 1 118 ? -22.482 4.140 31.429 1.00 90.50 118 GLU A C 1
ATOM 915 O O . GLU A 1 118 ? -21.856 5.194 31.488 1.00 90.50 118 GLU A O 1
ATOM 920 N N . LEU A 1 119 ? -22.438 3.339 30.363 1.00 88.75 119 LEU A N 1
ATOM 921 C CA . LEU A 1 119 ? -21.633 3.624 29.181 1.00 88.75 119 LEU A CA 1
ATOM 922 C C . LEU A 1 119 ? -22.108 4.901 28.472 1.00 88.75 119 LEU A C 1
ATOM 924 O O . LEU A 1 119 ? -21.287 5.754 28.146 1.00 88.75 119 LEU A O 1
ATOM 928 N N . GLU A 1 120 ? -23.423 5.074 28.326 1.00 88.50 120 GLU A N 1
ATOM 929 C CA . GLU A 1 120 ? -24.038 6.304 27.815 1.00 88.50 120 GLU A CA 1
ATOM 930 C C . GLU A 1 120 ? -23.706 7.509 28.709 1.00 88.50 120 GLU A C 1
ATOM 932 O O . GLU A 1 120 ? -23.283 8.555 28.216 1.00 88.50 120 GLU A O 1
ATOM 937 N N . ALA A 1 121 ? -23.813 7.361 30.036 1.00 89.25 121 ALA A N 1
ATOM 938 C CA . ALA A 1 121 ? -23.453 8.429 30.965 1.00 89.25 121 ALA A CA 1
ATOM 939 C C . ALA A 1 121 ? -21.972 8.830 30.844 1.00 89.25 121 ALA A C 1
ATOM 941 O O . ALA A 1 121 ? -21.663 10.020 30.800 1.00 89.25 121 ALA A O 1
ATOM 942 N N . LEU A 1 122 ? -21.059 7.860 30.734 1.00 89.81 122 LEU A N 1
ATOM 943 C CA . LEU A 1 122 ? -19.623 8.105 30.562 1.00 89.81 122 LEU A CA 1
ATOM 944 C C . LEU A 1 122 ? -19.304 8.784 29.222 1.00 89.81 122 LEU A C 1
ATOM 946 O O . LEU A 1 122 ? -18.468 9.685 29.193 1.00 89.81 122 LEU A O 1
ATOM 950 N N . GLN A 1 123 ? -19.984 8.410 28.136 1.00 89.38 123 GLN A N 1
ATOM 951 C CA . GLN A 1 123 ? -19.845 9.073 26.833 1.00 89.38 123 GLN A CA 1
ATOM 952 C C . GLN A 1 123 ? -20.332 10.528 26.878 1.00 89.38 123 GLN A C 1
ATOM 954 O O . GLN A 1 123 ? -19.659 11.426 26.371 1.00 89.38 123 GLN A O 1
ATOM 959 N N . LEU A 1 124 ? -21.468 10.788 27.534 1.00 89.19 124 LEU A N 1
ATOM 960 C CA . LEU A 1 124 ? -21.988 12.146 27.708 1.00 89.19 124 LEU A CA 1
ATOM 961 C C . LEU A 1 124 ? -21.043 13.003 28.565 1.00 89.19 124 LEU A C 1
ATOM 963 O O . LEU A 1 124 ? -20.766 14.148 28.203 1.00 89.19 124 LEU A O 1
ATOM 967 N N . ILE A 1 125 ? -20.477 12.437 29.635 1.00 88.81 125 ILE A N 1
ATOM 968 C CA . ILE A 1 125 ? -19.453 13.104 30.455 1.00 88.81 125 ILE A CA 1
ATOM 969 C C . ILE A 1 125 ? -18.200 13.401 29.625 1.00 88.81 125 ILE A C 1
ATOM 971 O O . ILE A 1 125 ? -17.693 14.520 29.667 1.00 88.81 125 ILE A O 1
ATOM 975 N N . GLN A 1 126 ? -17.735 12.448 28.813 1.00 88.19 126 GLN A N 1
ATOM 976 C CA . GLN A 1 126 ? -16.596 12.641 27.912 1.00 88.19 126 GLN A CA 1
ATOM 977 C C . GLN A 1 126 ? -16.849 13.750 26.873 1.00 88.19 126 GLN A C 1
ATOM 979 O O . GLN A 1 126 ? -15.918 14.458 26.497 1.00 88.19 126 GLN A O 1
ATOM 984 N N . SER A 1 127 ? -18.105 13.950 26.454 1.00 87.12 127 SER A N 1
ATOM 985 C CA . SER A 1 127 ? -18.520 15.055 25.574 1.00 87.12 127 SER A CA 1
ATOM 986 C C . SER A 1 127 ? -18.662 16.416 26.281 1.00 87.12 127 SER A C 1
ATOM 988 O O . SER A 1 127 ? -18.988 17.411 25.637 1.00 87.12 127 SER A O 1
ATOM 990 N N . GLY A 1 128 ? -18.427 16.476 27.598 1.00 86.12 128 GLY A N 1
ATOM 991 C CA . GLY A 1 128 ? -18.491 17.701 28.400 1.00 86.12 128 GLY A CA 1
ATOM 992 C C . GLY A 1 128 ? -19.855 17.995 29.033 1.00 86.12 128 GLY A C 1
ATOM 993 O O . GLY A 1 128 ? -20.065 19.101 29.529 1.00 86.12 128 GLY A O 1
ATOM 994 N N . LYS A 1 129 ? -20.798 17.041 29.037 1.00 88.38 129 LYS A N 1
ATOM 995 C CA . LYS A 1 129 ? -22.085 17.195 29.732 1.00 88.38 129 LYS A CA 1
ATOM 996 C C . LYS A 1 129 ? -21.993 16.694 31.173 1.00 88.38 129 LYS A C 1
ATOM 998 O O . LYS A 1 129 ? -21.570 15.574 31.425 1.00 88.38 129 LYS A O 1
ATOM 1003 N N . ASP A 1 130 ? -22.485 17.491 32.120 1.00 84.94 130 ASP A N 1
ATOM 1004 C CA . ASP A 1 130 ? -22.561 17.105 33.540 1.00 84.94 130 ASP A CA 1
ATOM 1005 C C . ASP A 1 130 ? -23.938 16.565 33.961 1.00 84.94 130 ASP A C 1
ATOM 1007 O O . ASP A 1 130 ? -24.063 15.899 34.996 1.00 84.94 130 ASP A O 1
ATOM 1011 N N . LYS A 1 131 ? -24.980 16.868 33.180 1.00 88.56 131 LYS A N 1
ATOM 1012 C CA . LYS A 1 131 ? -26.376 16.521 33.466 1.00 88.56 131 LYS A CA 1
ATOM 1013 C C . LYS A 1 131 ? -27.039 15.864 32.260 1.00 88.56 131 LYS A C 1
ATOM 1015 O O . LYS A 1 131 ? -26.671 16.154 31.123 1.00 88.56 131 LYS A O 1
ATOM 1020 N N . ASP A 1 132 ? -28.002 14.989 32.526 1.00 82.56 132 ASP A N 1
ATOM 1021 C CA . ASP A 1 132 ? -28.886 14.442 31.499 1.00 82.56 132 ASP A CA 1
ATOM 1022 C C . ASP A 1 132 ? -29.970 15.454 31.089 1.00 82.56 132 ASP A C 1
ATOM 1024 O O . ASP A 1 132 ? -30.096 16.534 31.673 1.00 82.56 132 ASP A O 1
ATOM 1028 N N . ASP A 1 133 ? -30.785 15.085 30.100 1.00 81.25 133 ASP A N 1
ATOM 1029 C CA . ASP A 1 133 ? -31.884 15.922 29.600 1.00 81.25 133 ASP A CA 1
ATOM 1030 C C . ASP A 1 133 ? -32.995 16.157 30.647 1.00 81.25 133 ASP A C 1
ATOM 1032 O O . ASP A 1 133 ? -33.853 17.019 30.469 1.00 81.25 133 ASP A O 1
ATOM 1036 N N . GLN A 1 134 ? -32.972 15.418 31.762 1.00 80.44 134 GLN A N 1
ATOM 1037 C CA . GLN A 1 134 ? -33.881 15.560 32.903 1.00 80.44 134 GLN A CA 1
ATOM 1038 C C . GLN A 1 134 ? -33.264 16.389 34.048 1.00 80.44 134 GLN A C 1
ATOM 1040 O O . GLN A 1 134 ? -33.908 16.606 35.073 1.00 80.44 134 GLN A O 1
ATOM 1045 N N . GLY A 1 135 ? -32.030 16.878 33.887 1.00 81.19 135 GLY A N 1
ATOM 1046 C CA . GLY A 1 135 ? -31.312 17.671 34.883 1.00 81.19 135 GLY A CA 1
ATOM 1047 C C . GLY A 1 135 ? -30.626 16.864 35.992 1.00 81.19 135 GLY A C 1
ATOM 1048 O O . GLY A 1 135 ? -30.014 17.473 36.878 1.00 81.19 135 GLY A O 1
ATOM 1049 N N . ASN A 1 136 ? -30.671 15.529 35.947 1.00 85.12 136 ASN A N 1
ATOM 1050 C CA . ASN A 1 136 ? -29.969 14.656 36.887 1.00 85.12 136 ASN A CA 1
ATOM 1051 C C . ASN A 1 136 ? -28.474 14.626 36.567 1.00 85.12 136 ASN A C 1
ATOM 1053 O O . ASN A 1 136 ? -28.076 14.664 35.402 1.00 85.12 136 ASN A O 1
ATOM 1057 N N . LYS A 1 137 ? -27.622 14.517 37.591 1.00 88.38 137 LYS A N 1
ATOM 1058 C CA . LYS A 1 137 ? -26.173 14.417 37.384 1.00 88.38 137 LYS A CA 1
ATOM 1059 C C . LYS A 1 137 ? -25.831 13.084 36.725 1.00 88.38 137 LYS A C 1
ATOM 1061 O O . LYS A 1 137 ? -26.195 12.025 37.227 1.00 88.38 137 LYS A O 1
ATOM 1066 N N . LEU A 1 138 ? -25.059 13.134 35.643 1.00 85.62 138 LEU A N 1
ATOM 1067 C CA . LEU A 1 138 ? -24.622 11.925 34.936 1.00 85.62 138 LEU A CA 1
ATOM 1068 C C . LEU A 1 138 ? -23.679 11.066 35.786 1.00 85.62 138 LEU A C 1
ATOM 1070 O O . LEU A 1 138 ? -23.701 9.845 35.675 1.00 85.62 138 LEU A O 1
ATOM 1074 N N . ARG A 1 139 ? -22.906 11.692 36.686 1.00 86.56 139 ARG A N 1
ATOM 1075 C CA . ARG A 1 139 ? -22.005 10.994 37.620 1.00 86.56 139 ARG A CA 1
ATOM 1076 C C . ARG A 1 139 ? -22.744 10.036 38.553 1.00 86.56 139 ARG A C 1
ATOM 1078 O O . ARG A 1 139 ? -22.215 8.976 38.861 1.00 86.56 139 ARG A O 1
ATOM 1085 N N . ASP A 1 140 ? -23.969 10.379 38.947 1.00 87.81 140 ASP A N 1
ATOM 1086 C CA . ASP A 1 140 ? -24.767 9.561 39.867 1.00 87.81 140 ASP A CA 1
ATOM 1087 C C . ASP A 1 140 ? -25.287 8.285 39.182 1.00 87.81 140 ASP A C 1
ATOM 1089 O O . ASP A 1 140 ? -25.656 7.333 39.858 1.00 87.81 140 ASP A O 1
ATOM 1093 N N . LYS A 1 141 ? -25.273 8.239 37.840 1.00 85.75 141 LYS A N 1
ATOM 1094 C CA . LYS A 1 141 ? -25.647 7.057 37.049 1.00 85.75 141 LYS A CA 1
ATOM 1095 C C . LYS A 1 141 ? -24.518 6.034 36.907 1.00 85.75 141 LYS A C 1
ATOM 1097 O O . LYS A 1 141 ? -24.754 4.979 36.331 1.00 85.75 141 LYS A O 1
ATOM 1102 N N . VAL A 1 142 ? -23.304 6.350 37.365 1.00 87.81 142 VAL A N 1
ATOM 1103 C CA . VAL A 1 142 ? -22.130 5.471 37.291 1.00 87.81 142 VAL A CA 1
ATOM 1104 C C . VAL A 1 142 ? -21.936 4.801 38.652 1.00 87.81 142 VAL A C 1
ATOM 1106 O O . VAL A 1 142 ? -21.303 5.344 39.558 1.00 87.81 142 VAL A O 1
ATOM 1109 N N . GLU A 1 143 ? -22.504 3.611 38.813 1.00 88.75 143 GLU A N 1
ATOM 1110 C CA . GLU A 1 143 ? -22.607 2.929 40.105 1.00 88.75 143 GLU A CA 1
ATOM 1111 C C . GLU A 1 143 ? -21.516 1.864 40.279 1.00 88.75 143 GLU A C 1
ATOM 1113 O O . GLU A 1 143 ? -20.972 1.690 41.379 1.00 88.75 143 GLU A O 1
ATOM 1118 N N . SER A 1 144 ? -21.157 1.179 39.191 1.00 91.56 144 SER A N 1
ATOM 1119 C CA . SER A 1 144 ? -20.208 0.074 39.187 1.00 91.56 144 SER A CA 1
ATOM 1120 C C . SER A 1 144 ? -18.777 0.529 39.481 1.00 91.56 144 SER A C 1
ATOM 1122 O O . SER A 1 144 ? -18.336 1.608 39.087 1.00 91.56 144 SER A O 1
ATOM 1124 N N . GLU A 1 145 ? -18.000 -0.333 40.143 1.00 90.62 145 GLU A N 1
ATOM 1125 C CA . GLU A 1 145 ? -16.592 -0.047 40.456 1.00 90.62 145 GLU A CA 1
ATOM 1126 C C . GLU A 1 145 ? -15.756 0.197 39.189 1.00 90.62 145 GLU A C 1
ATOM 1128 O O . GLU A 1 145 ? -14.917 1.097 39.144 1.00 90.62 145 GLU A O 1
ATOM 1133 N N . ARG A 1 146 ? -16.031 -0.555 38.115 1.00 90.25 146 ARG A N 1
ATOM 1134 C CA . ARG A 1 146 ? -15.380 -0.355 36.811 1.00 90.25 146 ARG A CA 1
ATOM 1135 C C . ARG A 1 146 ? -15.809 0.958 36.155 1.00 90.25 146 ARG A C 1
ATOM 1137 O O . ARG A 1 146 ? -14.966 1.625 35.558 1.00 90.25 146 ARG A O 1
ATOM 1144 N N . GLY A 1 147 ? -17.083 1.333 36.275 1.00 90.38 147 GLY A N 1
ATOM 1145 C CA . GLY A 1 147 ? -17.601 2.604 35.781 1.00 90.38 147 GLY A CA 1
ATOM 1146 C C . GLY A 1 147 ? -16.957 3.787 36.502 1.00 90.38 147 GLY A C 1
ATOM 1147 O O . GLY A 1 147 ? -16.472 4.710 35.854 1.00 90.38 147 GLY A O 1
ATOM 1148 N N . LYS A 1 148 ? -16.850 3.725 37.834 1.00 92.12 148 LYS A N 1
ATOM 1149 C CA . LYS A 1 148 ? -16.166 4.743 38.648 1.00 92.12 148 LYS A CA 1
ATOM 1150 C C . LYS A 1 148 ? -14.685 4.864 38.297 1.00 92.12 148 LYS A C 1
ATOM 1152 O O . LYS A 1 148 ? -14.164 5.972 38.217 1.00 92.12 148 LYS A O 1
ATOM 1157 N N . GLU A 1 149 ? -14.004 3.746 38.041 1.00 92.12 149 GLU A N 1
ATOM 1158 C CA . GLU A 1 149 ? -12.620 3.763 37.555 1.00 92.12 149 GLU A CA 1
ATOM 1159 C C . GLU A 1 149 ? -12.507 4.466 36.190 1.00 92.12 149 GLU A C 1
ATOM 1161 O O . GLU A 1 149 ? -11.599 5.273 35.989 1.00 92.12 149 GLU A O 1
ATOM 1166 N N . ALA A 1 150 ? -13.414 4.172 35.249 1.00 90.94 150 ALA A N 1
ATOM 1167 C CA . ALA A 1 150 ? -13.456 4.844 33.948 1.00 90.94 150 ALA A CA 1
ATOM 1168 C C . ALA A 1 150 ? -13.716 6.349 34.106 1.00 90.94 150 ALA A C 1
ATOM 1170 O O . ALA A 1 150 ? -13.003 7.154 33.511 1.00 90.94 150 ALA A O 1
ATOM 1171 N N . LEU A 1 151 ? -14.671 6.725 34.963 1.00 92.25 151 LEU A N 1
ATOM 1172 C CA . LEU A 1 151 ? -14.990 8.114 35.280 1.00 92.25 151 LEU A CA 1
ATOM 1173 C C . LEU A 1 151 ? -13.767 8.858 35.827 1.00 92.25 151 LEU A C 1
ATOM 1175 O O . LEU A 1 151 ? -13.427 9.919 35.316 1.00 92.25 151 LEU A O 1
ATOM 1179 N N . GLN A 1 152 ? -13.043 8.275 36.788 1.00 93.38 152 GLN A N 1
ATOM 1180 C CA . GLN A 1 152 ? -11.818 8.877 37.327 1.00 93.38 152 GLN A CA 1
ATOM 1181 C C . GLN A 1 152 ? -10.735 9.081 36.260 1.00 93.38 152 GLN A C 1
ATOM 1183 O O . GLN A 1 152 ? -9.988 10.056 36.321 1.00 93.38 152 GLN A O 1
ATOM 1188 N N . LYS A 1 153 ? -10.613 8.167 35.290 1.00 93.06 153 LYS A N 1
ATOM 1189 C CA . LYS A 1 153 ? -9.672 8.327 34.169 1.00 93.06 153 LYS A CA 1
ATOM 1190 C C . LYS A 1 153 ? -10.102 9.460 33.241 1.00 93.06 153 LYS A C 1
ATOM 1192 O O . LYS A 1 153 ? -9.273 10.309 32.922 1.00 93.06 153 LYS A O 1
ATOM 1197 N N . ILE A 1 154 ? -11.388 9.525 32.895 1.00 91.62 154 ILE A N 1
ATOM 1198 C CA . ILE A 1 154 ? -11.960 10.601 32.075 1.00 91.62 154 ILE A CA 1
ATOM 1199 C C . ILE A 1 154 ? -11.771 11.963 32.760 1.00 91.62 154 ILE A C 1
ATOM 1201 O O . ILE A 1 154 ? -11.312 12.904 32.121 1.00 91.62 154 ILE A O 1
ATOM 1205 N N . GLU A 1 155 ? -12.021 12.065 34.069 1.00 90.06 155 GLU A N 1
ATOM 1206 C CA . GLU A 1 155 ? -11.821 13.301 34.845 1.00 90.06 155 GLU A CA 1
ATOM 1207 C C . GLU A 1 155 ? -10.346 13.733 34.921 1.00 90.06 155 GLU A C 1
ATOM 1209 O O . GLU A 1 155 ? -10.052 14.920 35.037 1.00 90.06 155 GLU A O 1
ATOM 1214 N N . ARG A 1 156 ? -9.404 12.789 34.795 1.00 92.62 156 ARG A N 1
ATOM 1215 C CA . ARG A 1 156 ? -7.962 13.070 34.655 1.00 92.62 156 ARG A CA 1
ATOM 1216 C C . ARG A 1 156 ? -7.547 13.427 33.222 1.00 92.62 156 ARG A C 1
ATOM 1218 O O . ARG A 1 156 ? -6.358 13.606 32.973 1.00 92.62 156 ARG A O 1
ATOM 1225 N N . GLY A 1 157 ? -8.491 13.493 32.285 1.00 90.25 157 GLY A N 1
ATOM 1226 C CA . GLY A 1 157 ? -8.238 13.754 30.868 1.00 90.25 157 GLY A CA 1
ATOM 1227 C C . GLY A 1 157 ? -7.759 12.534 30.075 1.00 90.25 157 GLY A C 1
ATOM 1228 O O . GLY A 1 157 ? -7.359 12.681 28.924 1.00 90.25 157 GLY A O 1
ATOM 1229 N N . GLN A 1 158 ? -7.791 11.329 30.651 1.00 91.25 158 GLN A N 1
ATOM 1230 C CA . GLN A 1 158 ? -7.455 10.097 29.935 1.00 91.25 158 GLN A CA 1
ATOM 1231 C C . GLN A 1 158 ? -8.688 9.603 29.177 1.00 91.25 158 GLN A C 1
ATOM 1233 O O . GLN A 1 158 ? -9.562 8.951 29.746 1.00 91.25 158 GLN A O 1
ATOM 1238 N N . THR A 1 159 ? -8.765 9.932 27.891 1.00 90.00 159 THR A N 1
ATOM 1239 C CA . THR A 1 159 ? -9.895 9.595 27.008 1.00 90.00 159 THR A CA 1
ATOM 1240 C C . THR A 1 159 ? -9.581 8.486 26.009 1.00 90.00 159 THR A C 1
ATOM 1242 O O . THR A 1 159 ? -10.503 7.926 25.411 1.00 90.00 159 THR A O 1
ATOM 1245 N N . SER A 1 160 ? -8.306 8.127 25.864 1.00 91.25 160 SER A N 1
ATOM 1246 C CA . SER A 1 160 ? -7.813 7.088 24.963 1.00 91.25 160 SER A CA 1
ATOM 1247 C C . SER A 1 160 ? -6.792 6.171 25.645 1.00 91.25 160 SER A C 1
ATOM 1249 O O . SER A 1 160 ? -6.297 6.445 26.743 1.00 91.25 160 SER A O 1
ATOM 1251 N N . TYR A 1 161 ? -6.503 5.042 25.005 1.00 89.81 161 TYR A N 1
ATOM 1252 C CA . TYR A 1 161 ? -5.411 4.139 25.354 1.00 89.81 161 TYR A CA 1
ATOM 1253 C C . TYR A 1 161 ? -4.710 3.655 24.083 1.00 89.81 161 TYR A C 1
ATOM 1255 O O . TYR A 1 161 ? -5.306 3.632 23.012 1.00 89.81 161 TYR A O 1
ATOM 1263 N N . TYR A 1 162 ? -3.451 3.237 24.203 1.00 89.25 162 TYR A N 1
ATOM 1264 C CA . TYR A 1 162 ? -2.724 2.645 23.083 1.00 89.25 162 TYR A CA 1
ATOM 1265 C C . TYR A 1 162 ? -3.103 1.168 22.906 1.00 89.25 162 TYR A C 1
ATOM 1267 O O . TYR A 1 162 ? -2.804 0.345 23.777 1.00 89.25 162 TYR A O 1
ATOM 1275 N N . SER A 1 163 ? -3.730 0.827 21.779 1.00 84.94 163 SER A N 1
ATOM 1276 C CA . SER A 1 163 ? -4.042 -0.549 21.378 1.00 84.94 163 SER A CA 1
ATOM 1277 C C . SER A 1 163 ? -3.048 -1.049 20.316 1.00 84.94 163 SER A C 1
ATOM 1279 O O . SER A 1 163 ? -2.679 -0.281 19.420 1.00 84.94 163 SER A O 1
ATOM 1281 N N . PRO A 1 164 ? -2.576 -2.313 20.385 1.00 85.44 164 PRO A N 1
ATOM 1282 C CA . PRO A 1 164 ? -1.737 -2.898 19.344 1.00 85.44 164 PRO A CA 1
ATOM 1283 C C . PRO A 1 164 ? -2.464 -2.966 18.006 1.00 85.44 164 PRO A C 1
ATOM 1285 O O . PRO A 1 164 ? -3.480 -3.651 17.879 1.00 85.44 164 PRO A O 1
ATOM 1288 N N . ARG A 1 165 ? -1.875 -2.320 17.005 1.00 88.69 165 ARG A N 1
ATOM 1289 C CA . ARG A 1 165 ? -2.310 -2.327 15.616 1.00 88.69 165 ARG A CA 1
ATOM 1290 C C . ARG A 1 165 ? -1.350 -3.191 14.809 1.00 88.69 165 ARG A C 1
ATOM 1292 O O . ARG A 1 165 ? -0.136 -2.991 14.848 1.00 88.69 165 ARG A O 1
ATOM 1299 N N . VAL A 1 166 ? -1.902 -4.178 14.111 1.00 92.19 166 VAL A N 1
ATOM 1300 C CA . VAL A 1 166 ? -1.134 -5.084 13.252 1.00 92.19 166 VAL A CA 1
ATOM 1301 C C . VAL A 1 166 ? -1.498 -4.783 11.810 1.00 92.19 166 VAL A C 1
ATOM 1303 O O . VAL A 1 166 ? -2.679 -4.755 11.467 1.00 92.19 166 VAL A O 1
ATOM 1306 N N . THR A 1 167 ? -0.488 -4.560 10.979 1.00 95.00 167 THR A N 1
ATOM 1307 C CA . THR A 1 167 ? -0.647 -4.442 9.532 1.00 95.00 167 THR A CA 1
ATOM 1308 C C . THR A 1 167 ? 0.065 -5.591 8.840 1.00 95.00 167 THR A C 1
ATOM 1310 O O . THR A 1 167 ? 1.144 -6.020 9.256 1.00 95.00 167 THR A O 1
ATOM 1313 N N . TRP A 1 168 ? -0.549 -6.099 7.782 1.00 97.06 168 TRP A N 1
ATOM 1314 C CA . TRP A 1 168 ? 0.047 -7.082 6.893 1.00 97.06 168 TRP A CA 1
ATOM 1315 C C . TRP A 1 168 ? 0.126 -6.477 5.503 1.00 97.06 168 TRP A C 1
ATOM 1317 O O . TRP A 1 168 ? -0.838 -5.875 5.044 1.00 97.06 168 TRP A O 1
ATOM 1327 N N . LYS A 1 169 ? 1.275 -6.598 4.850 1.00 96.88 169 LYS A N 1
ATOM 1328 C CA . LYS A 1 169 ? 1.488 -6.096 3.496 1.00 96.88 169 LYS A CA 1
ATOM 1329 C C . LYS A 1 169 ? 1.949 -7.231 2.605 1.00 96.88 169 LYS A C 1
ATOM 1331 O O . LYS A 1 169 ? 2.880 -7.947 2.971 1.00 96.88 169 LYS A O 1
ATOM 1336 N N . GLU A 1 170 ? 1.335 -7.341 1.440 1.00 96.38 170 GLU A N 1
ATOM 1337 C CA . GLU A 1 170 ? 1.756 -8.210 0.344 1.00 96.38 170 GLU A CA 1
ATOM 1338 C C . GLU A 1 170 ? 2.189 -7.318 -0.820 1.00 96.38 170 GLU A C 1
ATOM 1340 O O . GLU A 1 170 ? 1.409 -6.487 -1.277 1.00 96.38 170 GLU A O 1
ATOM 1345 N N . SER A 1 171 ? 3.425 -7.479 -1.291 1.00 96.19 171 SER A N 1
ATOM 1346 C CA . SER A 1 171 ? 3.989 -6.732 -2.420 1.00 96.19 171 SER A CA 1
ATOM 1347 C C . SER A 1 171 ? 4.466 -7.690 -3.501 1.00 96.19 171 SER A C 1
ATOM 1349 O O . SER A 1 171 ? 5.213 -8.623 -3.215 1.00 96.19 171 SER A O 1
ATOM 1351 N N . TRP A 1 172 ? 4.070 -7.464 -4.748 1.00 96.31 172 TRP A N 1
ATOM 1352 C CA . TRP A 1 172 ? 4.553 -8.236 -5.893 1.00 96.31 172 TRP A CA 1
ATOM 1353 C C . TRP A 1 172 ? 4.621 -7.372 -7.149 1.00 96.31 172 TRP A C 1
ATOM 1355 O O . TRP A 1 172 ? 4.106 -6.251 -7.195 1.00 96.31 172 TRP A O 1
ATOM 1365 N N . VAL A 1 173 ? 5.279 -7.889 -8.185 1.00 97.00 173 VAL A N 1
ATOM 1366 C CA . VAL A 1 173 ? 5.444 -7.191 -9.459 1.00 97.00 173 VAL A CA 1
ATOM 1367 C C . VAL A 1 173 ? 4.854 -8.023 -10.591 1.00 97.00 173 VAL A C 1
ATOM 1369 O O . VAL A 1 173 ? 5.142 -9.209 -10.718 1.00 97.00 173 VAL A O 1
ATOM 1372 N N . ARG A 1 174 ? 4.058 -7.385 -11.455 1.00 95.38 174 ARG A N 1
ATOM 1373 C CA . ARG A 1 174 ? 3.515 -8.005 -12.672 1.00 95.38 174 ARG A CA 1
ATOM 1374 C C . ARG A 1 174 ? 3.561 -7.065 -13.874 1.00 95.38 174 ARG A C 1
ATOM 1376 O O . ARG A 1 174 ? 3.930 -5.898 -13.766 1.00 95.38 174 ARG A O 1
ATOM 1383 N N . ASN A 1 175 ? 3.199 -7.582 -15.046 1.00 93.88 175 ASN A N 1
ATOM 1384 C CA . ASN A 1 175 ? 3.263 -6.857 -16.320 1.00 93.88 175 ASN A CA 1
ATOM 1385 C C . ASN A 1 175 ? 1.943 -6.172 -16.721 1.00 93.88 175 ASN A C 1
ATOM 1387 O O . ASN A 1 175 ? 1.801 -5.721 -17.859 1.00 93.88 175 ASN A O 1
ATOM 1391 N N . LYS A 1 176 ? 0.974 -6.125 -15.805 1.00 93.69 176 LYS A N 1
ATOM 1392 C CA . LYS A 1 176 ? -0.361 -5.557 -16.003 1.00 93.69 176 LYS A CA 1
ATOM 1393 C C . LYS A 1 176 ? -0.748 -4.694 -14.813 1.00 93.69 176 LYS A C 1
ATOM 1395 O O . LYS A 1 176 ? -0.373 -4.984 -13.679 1.00 93.69 176 LYS A O 1
ATOM 1400 N N . GLU A 1 177 ? -1.552 -3.680 -15.085 1.00 94.25 177 GLU A N 1
ATOM 1401 C CA . GLU A 1 177 ? -2.162 -2.848 -14.055 1.00 94.25 177 GLU A CA 1
ATOM 1402 C C . GLU A 1 177 ? -3.076 -3.646 -13.114 1.00 94.25 177 GLU A C 1
ATOM 1404 O O . GLU A 1 177 ? -3.430 -4.802 -13.368 1.00 94.25 177 GLU A O 1
ATOM 1409 N N . ILE A 1 178 ? -3.423 -3.021 -11.996 1.00 93.56 178 ILE A N 1
ATOM 1410 C CA . ILE A 1 178 ? -4.338 -3.504 -10.975 1.00 93.56 178 ILE A CA 1
ATOM 1411 C C . ILE A 1 178 ? -5.688 -3.887 -11.592 1.00 93.56 178 ILE A C 1
ATOM 1413 O O . ILE A 1 178 ? -6.224 -3.178 -12.442 1.00 93.56 178 ILE A O 1
ATOM 1417 N N . LYS A 1 179 ? -6.234 -5.038 -11.197 1.00 92.94 179 LYS A N 1
ATOM 1418 C CA . LYS A 1 179 ? -7.528 -5.525 -11.680 1.00 92.94 179 LYS A CA 1
ATOM 1419 C C . LYS A 1 179 ? -8.623 -4.780 -10.928 1.00 92.94 179 LYS A C 1
ATOM 1421 O O . LYS A 1 179 ? -8.512 -4.560 -9.728 1.00 92.94 179 LYS A O 1
ATOM 1426 N N . ALA A 1 180 ? -9.727 -4.473 -11.606 1.00 91.19 180 ALA A N 1
ATOM 1427 C CA . ALA A 1 180 ? -10.881 -3.844 -10.960 1.00 91.19 180 ALA A CA 1
ATOM 1428 C C . ALA A 1 180 ? -11.406 -4.666 -9.766 1.00 91.19 180 ALA A C 1
ATOM 1430 O O . ALA A 1 180 ? -11.801 -4.095 -8.758 1.00 91.19 180 ALA A O 1
ATOM 1431 N N . SER A 1 181 ? -11.341 -6.000 -9.844 1.00 89.25 181 SER A N 1
ATOM 1432 C CA . SER A 1 181 ? -11.700 -6.879 -8.726 1.00 89.25 181 SER A CA 1
ATOM 1433 C C . SER A 1 181 ? -10.841 -6.636 -7.482 1.00 89.25 181 SER A C 1
ATOM 1435 O O . SER A 1 181 ? -11.382 -6.588 -6.393 1.00 89.25 181 SER A O 1
ATOM 1437 N N . GLU A 1 182 ? -9.534 -6.393 -7.641 1.00 88.69 182 GLU A N 1
ATOM 1438 C CA . GLU A 1 182 ? -8.607 -6.129 -6.524 1.00 88.69 182 GLU A CA 1
ATOM 1439 C C . GLU A 1 182 ? -8.869 -4.763 -5.856 1.00 88.69 182 GLU A C 1
ATOM 1441 O O . GLU A 1 182 ? -8.420 -4.529 -4.738 1.00 88.69 182 GLU A O 1
ATOM 1446 N N . LEU A 1 183 ? -9.585 -3.856 -6.532 1.00 90.50 183 LEU A N 1
ATOM 1447 C CA . LEU A 1 183 ? -9.997 -2.559 -5.985 1.00 90.50 183 LEU A CA 1
ATOM 1448 C C . LEU A 1 183 ? -11.355 -2.620 -5.282 1.00 90.50 183 LEU A C 1
ATOM 1450 O O . LEU A 1 183 ? -11.590 -1.862 -4.346 1.00 90.50 183 LEU A O 1
ATOM 1454 N N . ASN A 1 184 ? -12.249 -3.495 -5.745 1.00 90.38 184 ASN A N 1
ATOM 1455 C CA . ASN A 1 184 ? -13.614 -3.587 -5.230 1.00 90.38 184 ASN A CA 1
ATOM 1456 C C . ASN A 1 184 ? -13.673 -4.120 -3.798 1.00 90.38 184 ASN A C 1
ATOM 1458 O O . ASN A 1 184 ? -14.650 -3.848 -3.108 1.00 90.38 184 ASN A O 1
ATOM 1462 N N . ASP A 1 185 ? -12.647 -4.850 -3.363 1.00 90.25 185 ASP A N 1
ATOM 1463 C CA . ASP A 1 185 ? -12.584 -5.441 -2.025 1.00 90.25 185 ASP A CA 1
ATOM 1464 C C . ASP A 1 185 ? -11.961 -4.491 -0.986 1.00 90.25 185 ASP A C 1
ATOM 1466 O O . ASP A 1 185 ? -11.913 -4.801 0.205 1.00 90.25 185 ASP A O 1
ATOM 1470 N N . ILE A 1 186 ? -11.490 -3.309 -1.408 1.00 94.00 186 ILE A N 1
ATOM 1471 C CA . ILE A 1 186 ? -10.942 -2.305 -0.489 1.00 94.00 186 ILE A CA 1
ATOM 1472 C C . ILE A 1 186 ? -12.036 -1.851 0.476 1.00 94.00 186 ILE A C 1
ATOM 1474 O O . ILE A 1 186 ? -13.121 -1.437 0.072 1.00 94.00 186 ILE A O 1
ATOM 1478 N N . GLY A 1 187 ? -11.711 -1.874 1.765 1.00 93.31 187 GLY A N 1
ATOM 1479 C CA . GLY A 1 187 ? -12.639 -1.553 2.837 1.00 93.31 187 GLY A CA 1
ATOM 1480 C C . GLY A 1 187 ? -13.530 -2.722 3.241 1.00 93.31 187 GLY A C 1
ATOM 1481 O O . GLY A 1 187 ? -14.452 -2.492 4.012 1.00 93.31 187 GLY A O 1
ATOM 1482 N N . LYS A 1 188 ? -13.273 -3.949 2.772 1.00 94.50 188 LYS A N 1
ATOM 1483 C CA . LYS A 1 188 ? -14.011 -5.146 3.193 1.00 94.50 188 LYS A CA 1
ATOM 1484 C C . LYS A 1 188 ? -13.202 -6.028 4.130 1.00 94.50 188 LYS A C 1
ATOM 1486 O O . LYS A 1 188 ? -11.968 -5.971 4.152 1.00 94.50 188 LYS A O 1
ATOM 1491 N N . ILE A 1 189 ? -13.906 -6.841 4.919 1.00 94.44 189 ILE A N 1
ATOM 1492 C CA . ILE A 1 189 ? -13.281 -7.932 5.670 1.00 94.44 189 ILE A CA 1
ATOM 1493 C C . ILE A 1 189 ? -12.748 -8.937 4.654 1.00 94.44 189 ILE A C 1
ATOM 1495 O O . ILE A 1 189 ? -13.493 -9.442 3.820 1.00 94.44 189 ILE A O 1
ATOM 1499 N N . ASP A 1 190 ? -11.457 -9.218 4.737 1.00 94.06 190 ASP A N 1
ATOM 1500 C CA . ASP A 1 190 ? -10.759 -10.071 3.780 1.00 94.06 190 ASP A CA 1
ATOM 1501 C C . ASP A 1 190 ? -9.628 -10.822 4.477 1.00 94.06 190 ASP A C 1
ATOM 1503 O O . ASP A 1 190 ? -9.082 -10.330 5.464 1.00 94.06 190 ASP A O 1
ATOM 1507 N N . GLU A 1 191 ? -9.272 -12.008 3.985 1.00 92.19 191 GLU A N 1
ATOM 1508 C CA . GLU A 1 191 ? -8.194 -12.814 4.554 1.00 92.19 191 GLU A CA 1
ATOM 1509 C C . GLU A 1 191 ? -6.897 -12.631 3.746 1.00 92.19 191 GLU A C 1
ATOM 1511 O O . GLU A 1 191 ? -6.820 -13.064 2.595 1.00 92.19 191 GLU A O 1
ATOM 1516 N N . PRO A 1 192 ? -5.850 -12.012 4.327 1.00 93.44 192 PRO A N 1
ATOM 1517 C CA . PRO A 1 192 ? -4.582 -11.828 3.636 1.00 93.44 192 PRO A CA 1
ATOM 1518 C C . PRO A 1 192 ? -3.938 -13.161 3.254 1.00 93.44 192 PRO A C 1
ATOM 1520 O O . PRO A 1 192 ? -3.928 -14.121 4.026 1.00 93.44 192 PRO A O 1
ATOM 1523 N N . LEU A 1 193 ? -3.299 -13.178 2.088 1.00 90.75 193 LEU A N 1
ATOM 1524 C CA . LEU A 1 193 ? -2.526 -14.324 1.624 1.00 90.75 193 LEU A CA 1
ATOM 1525 C C . LEU A 1 193 ? -1.134 -14.393 2.274 1.00 90.75 193 LEU A C 1
ATOM 1527 O O . LEU A 1 193 ? -0.622 -13.433 2.863 1.00 90.75 193 LEU A O 1
ATOM 1531 N N . GLY A 1 194 ? -0.499 -15.555 2.107 1.00 90.06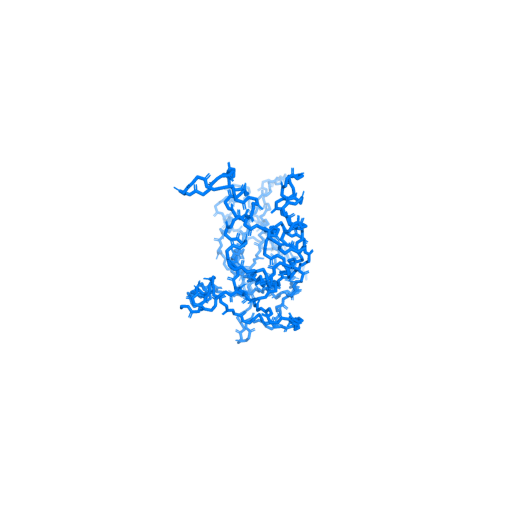 194 GLY A N 1
ATOM 1532 C CA . GLY A 1 194 ? 0.869 -15.820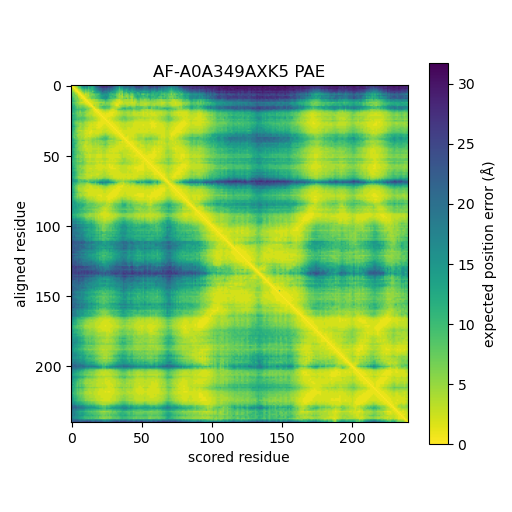 2.540 1.00 90.06 194 GLY A CA 1
ATOM 1533 C C . GLY A 1 194 ? 0.969 -16.363 3.969 1.00 90.06 194 GLY A C 1
ATOM 1534 O O . GLY A 1 194 ? -0.004 -16.880 4.517 1.00 90.06 194 GLY A O 1
ATOM 1535 N N . PRO A 1 195 ? 2.157 -16.283 4.594 1.00 91.88 195 PRO A N 1
ATOM 1536 C CA . PRO A 1 195 ? 2.397 -16.796 5.942 1.00 91.88 195 PRO A CA 1
ATOM 1537 C C . PRO A 1 195 ? 1.864 -15.839 7.025 1.00 91.88 195 PRO A C 1
ATOM 1539 O O . PRO A 1 195 ? 2.585 -15.488 7.963 1.00 91.88 195 PRO A O 1
ATOM 1542 N N . VAL A 1 196 ? 0.616 -15.382 6.885 1.00 91.44 196 VAL A N 1
ATOM 1543 C CA . VAL A 1 196 ? -0.020 -14.484 7.852 1.00 91.44 196 VAL A CA 1
ATOM 1544 C C . VAL A 1 196 ? -0.230 -15.212 9.190 1.00 91.44 196 VAL A C 1
ATOM 1546 O O . VAL A 1 196 ? -0.697 -16.354 9.216 1.00 91.44 196 VAL A O 1
ATOM 1549 N N . PRO A 1 197 ? 0.108 -14.596 10.336 1.00 86.44 197 PRO A N 1
ATOM 1550 C CA . PRO A 1 197 ? -0.186 -15.193 11.631 1.00 86.44 197 PRO A CA 1
ATOM 1551 C C . PRO A 1 197 ? -1.692 -15.199 11.910 1.00 86.44 197 PRO A C 1
ATOM 1553 O O . PRO A 1 197 ? -2.396 -14.220 11.658 1.00 86.44 197 PRO A O 1
ATOM 1556 N N . SER A 1 198 ? -2.181 -16.274 12.530 1.00 86.81 198 SER A N 1
ATOM 1557 C CA . SER A 1 198 ? -3.565 -16.330 13.000 1.00 86.81 198 SER A CA 1
ATOM 1558 C C . SER A 1 198 ? -3.816 -15.263 14.065 1.00 86.81 198 SER A C 1
ATOM 1560 O O . SER A 1 198 ? -3.102 -15.174 15.071 1.00 86.81 198 SER A O 1
ATOM 1562 N N . LEU A 1 199 ? -4.868 -14.469 13.874 1.00 85.31 199 LEU A N 1
ATOM 1563 C CA . LEU A 1 199 ? -5.286 -13.489 14.863 1.00 85.31 199 LEU A CA 1
ATOM 1564 C C . LEU A 1 199 ? -6.091 -14.166 15.982 1.00 85.31 199 LEU A C 1
ATOM 1566 O O . LEU A 1 199 ? -7.033 -14.917 15.745 1.00 85.31 199 LEU A O 1
ATOM 1570 N N . ALA A 1 200 ? -5.731 -13.888 17.234 1.00 79.19 200 ALA A N 1
ATOM 1571 C CA . ALA A 1 200 ? -6.450 -14.405 18.395 1.00 79.19 200 ALA A CA 1
ATOM 1572 C C . ALA A 1 200 ? -7.655 -13.522 18.774 1.00 79.19 200 ALA A C 1
ATOM 1574 O O . ALA A 1 200 ? -7.736 -12.348 18.416 1.00 79.19 200 ALA A O 1
ATOM 1575 N N . SER A 1 201 ? -8.529 -14.051 19.639 1.00 74.00 201 SER A N 1
ATOM 1576 C CA . SER A 1 201 ? -9.599 -13.291 20.315 1.00 74.00 201 SER A CA 1
ATOM 1577 C C . SER A 1 201 ? -10.672 -12.691 19.391 1.00 74.00 201 SER A C 1
ATOM 1579 O O . SER A 1 201 ? -11.163 -11.597 19.670 1.00 74.00 201 SER A O 1
ATOM 1581 N N . GLY A 1 202 ? -11.045 -13.402 18.319 1.00 79.69 202 GLY A N 1
ATOM 1582 C CA . GLY A 1 202 ? -12.129 -12.988 17.416 1.00 79.69 202 GLY A CA 1
ATOM 1583 C C . GLY A 1 202 ? -11.802 -11.746 16.586 1.00 79.69 202 GLY A C 1
ATOM 1584 O O . GLY A 1 202 ? -12.701 -11.000 16.220 1.00 79.69 202 GLY A O 1
ATOM 1585 N N . ARG A 1 203 ? -10.513 -11.486 16.360 1.00 87.62 203 ARG A N 1
ATOM 1586 C CA . ARG A 1 203 ? -10.043 -10.443 15.452 1.00 87.62 203 ARG A CA 1
ATOM 1587 C C . ARG A 1 203 ? -10.090 -10.951 14.014 1.00 87.62 203 ARG A C 1
ATOM 1589 O O . ARG A 1 203 ? -9.847 -12.132 13.777 1.00 87.62 203 ARG A O 1
ATOM 1596 N N . ASN A 1 204 ? -10.354 -10.052 13.082 1.00 92.19 204 ASN A N 1
ATOM 1597 C CA . ASN A 1 204 ? -10.334 -10.308 11.645 1.00 92.19 204 ASN A CA 1
ATOM 1598 C C . ASN A 1 204 ? -9.490 -9.234 10.944 1.00 92.19 204 ASN A C 1
ATOM 1600 O O . ASN A 1 204 ? -8.999 -8.291 11.570 1.00 92.19 204 ASN A O 1
ATOM 1604 N N . TRP A 1 205 ? -9.271 -9.423 9.653 1.00 94.31 205 TRP A N 1
ATOM 1605 C CA . TRP A 1 205 ? -8.517 -8.510 8.809 1.00 94.31 205 TRP A CA 1
ATOM 1606 C C . TRP A 1 205 ? -9.477 -7.705 7.937 1.00 94.31 205 TRP A C 1
ATOM 1608 O O . TRP A 1 205 ? -10.556 -8.177 7.588 1.00 94.31 205 TRP A O 1
ATOM 1618 N N . LEU A 1 206 ? -9.078 -6.483 7.611 1.00 95.31 206 LEU A N 1
ATOM 1619 C CA . LEU A 1 206 ? -9.747 -5.613 6.652 1.00 95.31 206 LEU A CA 1
ATOM 1620 C C . LEU A 1 206 ? -8.740 -5.257 5.569 1.00 95.31 206 LEU A C 1
ATOM 1622 O O . LEU A 1 206 ? -7.633 -4.835 5.918 1.00 95.31 206 LEU A O 1
ATOM 1626 N N . LEU A 1 207 ? -9.102 -5.376 4.293 1.00 96.25 207 LEU A N 1
ATOM 1627 C CA . LEU 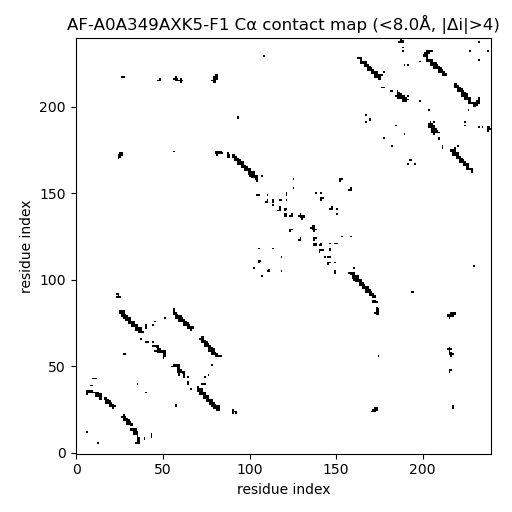A 1 207 ? -8.275 -4.836 3.218 1.00 96.25 207 LEU A CA 1
ATOM 1628 C C . LEU A 1 207 ? -8.315 -3.305 3.309 1.00 96.25 207 LEU A C 1
ATOM 1630 O O . LEU A 1 207 ? -9.300 -2.661 2.958 1.00 96.25 207 LEU A O 1
ATOM 1634 N N . ASN A 1 208 ? -7.247 -2.715 3.836 1.00 95.88 208 ASN A N 1
ATOM 1635 C CA . ASN A 1 208 ? -7.165 -1.291 4.147 1.00 95.88 208 ASN A CA 1
ATOM 1636 C C . ASN A 1 208 ? -6.886 -0.450 2.899 1.00 95.88 208 ASN A C 1
ATOM 1638 O O . ASN A 1 208 ? -7.364 0.676 2.779 1.00 95.88 208 ASN A O 1
ATOM 1642 N N . GLY A 1 209 ? -6.108 -0.986 1.961 1.00 95.81 209 GLY A N 1
ATOM 1643 C CA . GLY A 1 209 ? -5.821 -0.284 0.723 1.00 95.81 209 GLY A CA 1
ATOM 1644 C C . GLY A 1 209 ? -4.932 -1.063 -0.224 1.00 95.81 209 GLY A C 1
ATOM 1645 O O . GLY A 1 209 ? -4.309 -2.061 0.141 1.00 95.81 209 GLY A O 1
ATOM 1646 N N . VAL A 1 210 ? -4.864 -0.558 -1.452 1.00 96.25 210 VAL A N 1
ATOM 1647 C CA . VAL A 1 210 ? -3.971 -1.071 -2.483 1.00 96.25 210 VAL A CA 1
ATOM 1648 C C . VAL A 1 210 ? -3.227 0.085 -3.131 1.00 96.25 210 VAL A C 1
ATOM 1650 O O . VAL A 1 210 ? -3.817 1.108 -3.476 1.00 96.25 210 VAL A O 1
ATOM 1653 N N . THR A 1 211 ? -1.919 -0.075 -3.297 1.00 95.88 211 THR A N 1
ATOM 1654 C CA . THR A 1 211 ? -1.047 0.887 -3.969 1.00 95.88 211 THR A CA 1
ATOM 1655 C C . THR A 1 211 ? -0.463 0.254 -5.221 1.00 95.88 211 THR A C 1
ATOM 1657 O O . THR A 1 211 ? 0.011 -0.878 -5.185 1.00 95.88 211 THR A O 1
ATOM 1660 N N . GLN A 1 212 ? -0.445 1.001 -6.324 1.00 96.31 212 GLN A N 1
ATOM 1661 C CA . GLN A 1 212 ? 0.256 0.612 -7.543 1.00 96.31 212 GLN A CA 1
ATOM 1662 C C . GLN A 1 212 ? 1.335 1.639 -7.878 1.00 96.31 212 GLN A C 1
ATOM 1664 O O . GLN A 1 212 ? 1.068 2.837 -7.930 1.00 96.31 212 GLN A O 1
ATOM 1669 N N . THR A 1 213 ? 2.541 1.164 -8.181 1.00 95.81 213 THR A N 1
ATOM 1670 C CA . THR A 1 213 ? 3.620 1.972 -8.763 1.00 95.81 213 THR A CA 1
ATOM 1671 C C . THR A 1 213 ? 4.047 1.372 -10.097 1.00 95.81 213 THR A C 1
ATOM 1673 O O . THR A 1 213 ? 4.295 0.170 -10.184 1.00 95.81 213 THR A O 1
ATOM 1676 N N . GLN A 1 214 ? 4.154 2.203 -11.136 1.00 94.81 214 GLN A N 1
ATOM 1677 C CA . GLN A 1 214 ? 4.591 1.772 -12.463 1.00 94.81 214 GLN A CA 1
ATOM 1678 C C . GLN A 1 214 ? 5.998 2.285 -12.776 1.00 94.81 214 GLN A C 1
ATOM 1680 O O . GLN A 1 214 ? 6.280 3.475 -12.647 1.00 94.81 214 GLN A O 1
ATOM 1685 N N . GLU A 1 215 ? 6.851 1.396 -13.279 1.00 94.12 215 GLU A N 1
ATOM 1686 C CA . GLU A 1 215 ? 8.147 1.743 -13.856 1.00 94.12 215 GLU A CA 1
ATOM 1687 C C . GLU A 1 215 ? 8.357 0.952 -15.153 1.00 94.12 215 GLU A C 1
ATOM 1689 O O . GLU A 1 215 ? 8.458 -0.275 -15.143 1.00 94.12 215 GLU A O 1
ATOM 1694 N N . GLY A 1 216 ? 8.384 1.640 -16.299 1.00 93.44 216 GLY A N 1
ATOM 1695 C CA . GLY A 1 216 ? 8.395 0.975 -17.605 1.00 93.44 216 GLY A CA 1
ATOM 1696 C C . GLY A 1 216 ? 7.168 0.068 -17.775 1.00 93.44 216 GLY A C 1
ATOM 1697 O O . GLY A 1 216 ? 6.028 0.533 -17.707 1.00 93.44 216 GLY A O 1
ATOM 1698 N N . LYS A 1 217 ? 7.406 -1.231 -17.988 1.00 94.88 217 LYS A N 1
ATOM 1699 C CA . LYS A 1 217 ? 6.366 -2.279 -18.061 1.00 94.88 217 LYS A CA 1
ATOM 1700 C C . LYS A 1 217 ? 6.203 -3.080 -16.759 1.00 94.88 217 LYS A C 1
ATOM 1702 O O . LYS A 1 217 ? 5.554 -4.122 -16.768 1.00 94.88 217 LYS A O 1
ATOM 1707 N N . ALA A 1 218 ? 6.819 -2.642 -15.662 1.00 96.31 218 ALA A N 1
ATOM 1708 C CA . ALA A 1 218 ? 6.679 -3.269 -14.353 1.00 96.31 218 ALA A CA 1
ATOM 1709 C C . ALA A 1 218 ? 5.635 -2.513 -13.527 1.00 96.31 218 ALA A C 1
ATOM 1711 O O . ALA A 1 218 ? 5.766 -1.305 -13.323 1.00 96.31 218 ALA A O 1
ATOM 1712 N N . PHE A 1 219 ? 4.637 -3.230 -13.023 1.00 96.62 219 PHE A N 1
ATOM 1713 C CA . PHE A 1 219 ? 3.653 -2.725 -12.073 1.00 96.62 219 PHE A CA 1
ATOM 1714 C C . PHE A 1 219 ? 3.908 -3.403 -10.733 1.00 96.62 219 PHE A C 1
ATOM 1716 O O . PHE A 1 219 ? 3.670 -4.602 -10.595 1.00 96.62 219 PHE A O 1
ATOM 1723 N N . ARG A 1 220 ? 4.426 -2.643 -9.765 1.00 96.56 220 ARG A N 1
ATOM 1724 C CA . ARG A 1 220 ? 4.510 -3.073 -8.369 1.00 96.56 220 ARG A CA 1
ATOM 1725 C C . ARG A 1 220 ? 3.173 -2.794 -7.704 1.00 96.56 220 ARG A C 1
ATOM 1727 O O . ARG A 1 220 ? 2.720 -1.649 -7.723 1.00 96.56 220 ARG A O 1
ATOM 1734 N N . ILE A 1 221 ? 2.570 -3.827 -7.137 1.00 96.56 221 ILE A N 1
ATOM 1735 C CA . ILE A 1 221 ? 1.297 -3.765 -6.427 1.00 96.56 221 ILE A CA 1
ATOM 1736 C C . ILE A 1 221 ? 1.576 -4.104 -4.969 1.00 96.56 221 ILE A C 1
ATOM 1738 O O . ILE A 1 221 ? 2.236 -5.100 -4.692 1.00 96.56 221 ILE A O 1
ATOM 1742 N N . GLU A 1 222 ? 1.087 -3.267 -4.060 1.00 96.56 222 GLU A N 1
ATOM 1743 C CA . GLU A 1 222 ? 1.130 -3.495 -2.618 1.00 96.56 222 GLU A CA 1
ATOM 1744 C C . GLU A 1 222 ? -0.299 -3.492 -2.078 1.00 96.56 222 GLU A C 1
ATOM 1746 O O . GLU A 1 222 ? -0.986 -2.476 -2.172 1.00 96.56 222 GLU A O 1
ATOM 1751 N N . MET A 1 223 ? -0.739 -4.612 -1.513 1.00 96.44 223 MET A N 1
ATOM 1752 C CA . MET A 1 223 ? -1.985 -4.709 -0.755 1.00 96.44 223 MET A CA 1
ATOM 1753 C C . MET A 1 223 ? -1.673 -4.630 0.736 1.00 96.44 223 MET A C 1
ATOM 1755 O O . MET A 1 223 ? -0.724 -5.258 1.211 1.00 96.44 223 MET A O 1
ATOM 1759 N N . GLU A 1 224 ? -2.463 -3.857 1.475 1.00 97.00 224 GLU A N 1
ATOM 1760 C CA . GLU A 1 224 ? -2.316 -3.691 2.916 1.00 97.00 224 GLU A CA 1
ATOM 1761 C C . GLU A 1 224 ? -3.591 -4.124 3.631 1.00 97.00 224 GLU A C 1
ATOM 1763 O O . GLU A 1 224 ? -4.660 -3.565 3.398 1.00 97.00 224 GLU A O 1
ATOM 1768 N N . TRP A 1 225 ? -3.455 -5.056 4.568 1.00 96.75 225 TRP A N 1
ATOM 1769 C CA . TRP A 1 225 ? -4.507 -5.450 5.489 1.00 96.75 225 TRP A CA 1
ATOM 1770 C C . TRP A 1 225 ? -4.245 -4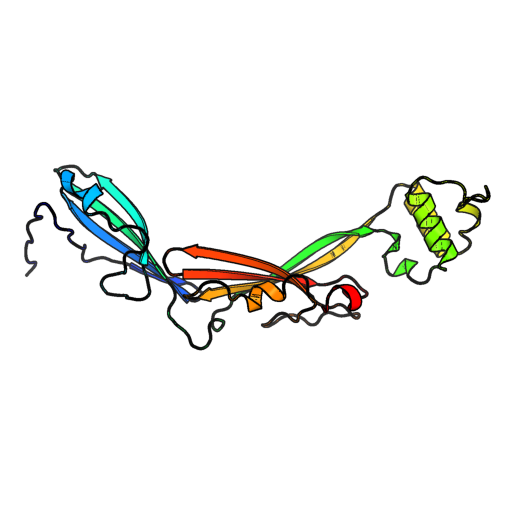.894 6.875 1.00 96.75 225 TRP A C 1
ATOM 1772 O O . TRP A 1 225 ? -3.110 -4.816 7.357 1.00 96.75 225 TRP A O 1
ATOM 1782 N N . LEU A 1 226 ? -5.338 -4.561 7.543 1.00 95.00 226 LEU A N 1
ATOM 1783 C CA . LEU A 1 226 ? -5.352 -4.046 8.891 1.00 95.00 226 LEU A CA 1
ATOM 1784 C C . LEU A 1 226 ? -6.112 -5.001 9.807 1.00 95.00 226 LEU A C 1
ATOM 1786 O O . LEU A 1 226 ? -7.295 -5.275 9.600 1.00 95.00 226 LEU A O 1
ATOM 1790 N N . ALA A 1 227 ? -5.441 -5.487 10.849 1.00 92.88 227 ALA A N 1
ATOM 1791 C CA . ALA A 1 227 ? -6.101 -6.283 11.870 1.00 92.88 227 ALA A CA 1
ATOM 1792 C C . ALA A 1 227 ? -7.059 -5.402 12.674 1.00 92.88 227 ALA A C 1
ATOM 1794 O O . ALA A 1 227 ? -6.706 -4.292 13.081 1.00 92.88 227 ALA A O 1
ATOM 1795 N N . SER A 1 228 ? -8.244 -5.931 12.953 1.00 88.88 228 SER A N 1
ATOM 1796 C CA . SER A 1 228 ? -9.189 -5.316 13.873 1.00 88.88 228 SER A CA 1
ATOM 1797 C C . SER A 1 228 ? -8.626 -5.279 15.293 1.00 88.88 228 SER A C 1
ATOM 1799 O O . SER A 1 228 ? -7.785 -6.103 15.688 1.00 88.88 228 SER A O 1
ATOM 1801 N N . ASP A 1 229 ? -9.191 -4.414 16.134 1.00 81.44 229 ASP A N 1
ATOM 1802 C CA . ASP A 1 229 ? -9.061 -4.625 17.570 1.00 81.44 229 ASP A CA 1
ATOM 1803 C C . ASP A 1 229 ? -9.938 -5.808 18.037 1.00 81.44 229 ASP A C 1
ATOM 1805 O O . ASP A 1 229 ? -10.637 -6.477 17.269 1.00 81.44 229 ASP A O 1
ATOM 1809 N N . ARG A 1 230 ? -9.854 -6.133 19.327 1.00 75.19 230 ARG A N 1
ATOM 1810 C CA . ARG A 1 230 ? -10.614 -7.184 19.993 1.00 75.19 230 ARG A CA 1
ATOM 1811 C C . ARG A 1 230 ? -12.107 -6.920 19.831 1.00 75.19 230 ARG A C 1
ATOM 1813 O O . ARG A 1 230 ? -12.644 -6.002 20.440 1.00 75.19 230 ARG A O 1
ATOM 1820 N N . GLY A 1 231 ? -12.779 -7.799 19.101 1.00 75.69 231 GLY A N 1
ATOM 1821 C CA . GLY A 1 231 ? -14.194 -7.645 18.767 1.00 75.69 231 GLY A CA 1
ATOM 1822 C C . GLY A 1 231 ? -14.479 -7.796 17.280 1.00 75.69 231 GLY A C 1
ATOM 1823 O O . GLY A 1 231 ? -15.628 -8.057 16.951 1.00 75.69 231 GLY A O 1
ATOM 1824 N N . GLY A 1 232 ? -13.448 -7.719 16.432 1.00 86.81 232 GLY A N 1
ATOM 1825 C CA . GLY A 1 232 ? -13.618 -7.810 14.986 1.00 86.81 232 GLY A CA 1
ATOM 1826 C C . GLY A 1 232 ? -14.042 -6.474 14.381 1.00 86.81 232 GLY A C 1
ATOM 1827 O O . GLY A 1 232 ? -14.614 -5.619 15.056 1.00 86.81 232 GLY A O 1
ATOM 1828 N N . TRP A 1 233 ? -13.745 -6.296 13.101 1.00 89.19 233 TRP A N 1
ATOM 1829 C CA . TRP A 1 233 ? -14.461 -5.375 12.232 1.00 89.19 233 TRP A CA 1
ATOM 1830 C C . TRP A 1 233 ? -15.919 -5.818 12.127 1.00 89.19 233 TRP A C 1
ATOM 1832 O O . TRP A 1 233 ? -16.203 -7.019 12.089 1.00 89.19 233 TRP A O 1
ATOM 1842 N N . ASP A 1 234 ? -16.823 -4.844 12.094 1.00 88.06 234 ASP A N 1
ATOM 1843 C CA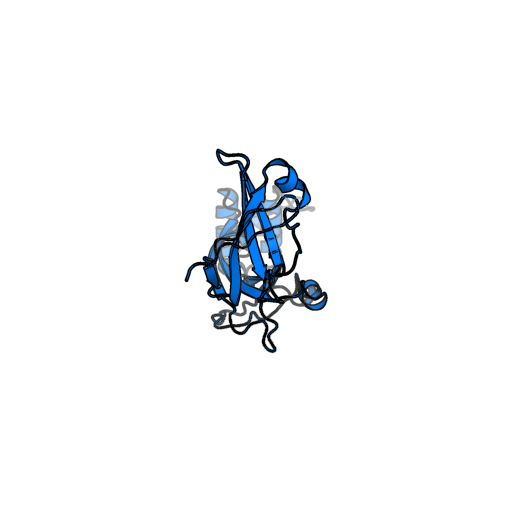 . ASP A 1 234 ? -18.260 -5.079 12.028 1.00 88.06 234 ASP A CA 1
ATOM 1844 C C . ASP A 1 234 ? -18.662 -5.688 10.676 1.00 88.06 234 ASP A C 1
ATOM 1846 O O . ASP A 1 234 ? -18.500 -5.077 9.620 1.00 88.06 234 ASP A O 1
ATOM 1850 N N . ALA A 1 235 ? -19.199 -6.905 10.718 1.00 89.69 235 ALA A N 1
ATOM 1851 C CA . ALA A 1 235 ? -19.631 -7.630 9.533 1.00 89.69 235 ALA A CA 1
ATOM 1852 C C . ALA A 1 235 ? -20.783 -6.935 8.790 1.00 89.69 235 ALA A C 1
ATOM 1854 O O . ALA A 1 235 ? -20.870 -7.081 7.578 1.00 89.69 235 ALA A O 1
ATOM 1855 N N . GLU A 1 236 ? -21.652 -6.183 9.470 1.00 88.00 236 GLU A N 1
ATOM 1856 C CA . GLU A 1 236 ? -22.753 -5.462 8.812 1.00 88.00 236 GLU A CA 1
ATOM 1857 C C . GLU A 1 236 ? -22.254 -4.239 8.035 1.00 88.00 236 GLU A C 1
ATOM 1859 O O . GLU A 1 236 ? -22.898 -3.805 7.085 1.00 88.00 236 GLU A O 1
ATOM 1864 N N . ILE A 1 237 ? -21.099 -3.694 8.423 1.00 88.12 237 ILE A N 1
ATOM 1865 C CA . ILE A 1 237 ? -20.505 -2.508 7.795 1.00 88.12 237 ILE A CA 1
ATOM 1866 C C . ILE A 1 237 ? -19.531 -2.904 6.679 1.00 88.12 237 ILE A C 1
ATOM 1868 O O . ILE A 1 237 ? -19.429 -2.197 5.680 1.00 88.12 237 ILE A O 1
ATOM 1872 N N . TYR A 1 238 ? -18.802 -4.011 6.849 1.00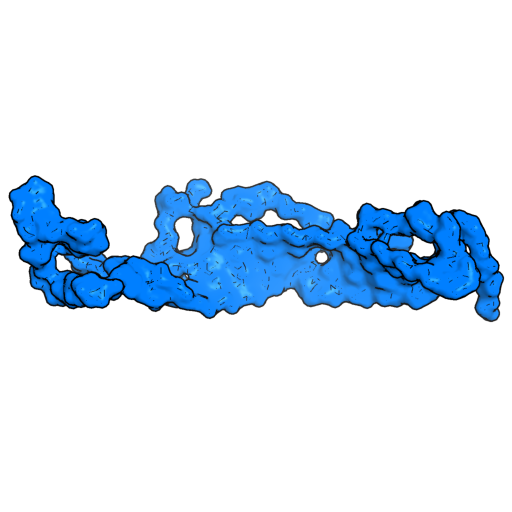 89.94 238 TYR A N 1
ATOM 1873 C CA . TYR A 1 238 ? -17.625 -4.334 6.037 1.00 89.94 238 TYR A CA 1
ATOM 1874 C C . TYR A 1 238 ? -17.742 -5.624 5.192 1.00 89.94 238 TYR A C 1
ATOM 1876 O O . TYR A 1 238 ? -16.729 -6.071 4.659 1.00 89.94 238 TYR A O 1
ATOM 1884 N N . ASN A 1 239 ? -18.931 -6.231 5.049 1.00 83.50 239 ASN A N 1
ATOM 1885 C CA . ASN A 1 239 ? -19.164 -7.401 4.169 1.00 83.50 239 ASN A CA 1
ATOM 1886 C C . ASN A 1 239 ? -20.038 -7.117 2.926 1.00 83.50 239 ASN A C 1
ATOM 1888 O O . ASN A 1 239 ? -20.513 -8.070 2.305 1.00 83.50 239 ASN A O 1
ATOM 1892 N N . ASP A 1 240 ? -20.294 -5.854 2.581 1.00 61.69 240 ASP A N 1
ATOM 1893 C CA . ASP A 1 240 ? -21.099 -5.490 1.396 1.00 61.69 240 ASP A CA 1
ATOM 1894 C C . ASP A 1 240 ? -20.397 -5.853 0.075 1.00 61.69 240 ASP A C 1
ATOM 1896 O O . ASP A 1 240 ? -19.149 -5.811 0.050 1.00 61.69 240 ASP A O 1
#

Sequence (240 aa):
MPTHVSIQPGRLYPQPGYSVQVDKEGKWTATQVFLCRRNSAVQLMPRPGTIHPEIGFIAVAQSTVNFTEGDLAEITCNYAGAEPKEDEKENAVYTMGLSLAEEPLLSHKRYKELAAKELEALQLIQSGKDKDDQGNKLRDKVESERGKEALQKIERGQTSYYSPRVTWKESWVRNKEIKASELNDIGKIDEPLGPVPSLASGRNWLLNGVTQTQEGKAFRIEMEWLASDRGGWDAEIYND

Foldseek 3Di:
DPDDDDADAPDWAKDPDKDWDADLQQKIKIKIKIKHFPVCPVVPAFDQQCADPVHRFKTFLDWDWDDDPDRMIMIITMIIGGDADPPQQPSKDKDKDKDWDKDFPCPDPLNPPPDPLLSVLLVCVLVVDQADPVRHGSVVSQDDPSSVVSNVCSVVVNGIDIDIKMKMKIKHKHQDDDDPVNQVQAQAFDDDDDPDDDDPQPKTKGFPDKDWDDGRRIIMIMTMIIIDGRPYDDCVRHVD

Radius of gyration: 29.91 Å; Cα contacts (8 Å, |Δi|>4): 501; chains: 1; bounding box: 73×36×79 Å

Mean predicted aligned error: 8.21 Å

Solvent-accessible surface area (backbone atoms only — not comparable to full-atom values): 13546 Å² total; per-residue (Å²): 130,89,79,86,74,81,89,48,81,87,48,79,41,76,50,95,67,64,50,76,49,70,51,84,35,49,39,36,36,34,44,43,39,28,42,29,31,44,93,36,38,83,80,68,50,69,49,71,63,41,64,40,96,88,44,81,55,26,10,21,48,44,64,48,78,47,81,51,87,85,67,30,20,40,35,40,33,36,28,17,7,13,67,89,57,93,63,59,58,79,37,50,44,76,48,79,47,81,48,73,40,84,39,56,45,72,74,36,80,89,45,67,81,55,54,68,70,33,51,52,32,51,52,42,41,73,72,72,42,64,49,47,101,84,68,48,55,32,70,77,55,40,78,47,73,66,48,44,52,52,48,55,36,45,77,71,68,47,59,55,42,78,41,80,37,44,35,41,35,45,32,27,33,27,57,57,77,87,53,70,70,74,57,70,49,51,64,20,65,44,83,77,79,76,96,63,77,86,65,69,75,64,30,42,36,26,27,68,42,75,48,77,49,77,42,43,35,20,25,39,40,35,42,33,32,35,46,36,56,85,69,31,65,57,64,90,79,22,66,124

pLDDT: mean 89.4, std 8.0, range [36.25, 97.5]

Nearest PDB structures (foldseek):
  6v8i-assembly1_BE  TM=4.718E-01  e=1.797E-01  Dubowvirus dv80alpha

Secondary structure (DSSP, 8-state):
--------TT--EEEEEEEEEE-TT-EEEEEEEEEEEGGGHHHHSPPTTPBPSS-TTEEEEEEEEEE-SSSEEEEEEEEEEE---SSTTTT-EEEEEEEEEEEEGGGSGGGTTS-HHHHHHHHHHHTT--B-TTS-BGGGG--SHHHHHHHHHHHTT--EEEEEEEEEEEEEEESSPPPHHHHHTTTSB----SSPPPPPTT--EEEEEEEEEEETBEEEEEEEEEE--TT-S-HHHH--